Protein AF-A0A812ZTB5-F1 (afdb_monomer)

Structure (mmCIF, N/CA/C/O backbone):
data_AF-A0A812ZTB5-F1
#
_entry.id   AF-A0A812ZTB5-F1
#
loop_
_atom_site.group_PDB
_atom_site.id
_atom_site.type_symbol
_atom_site.label_atom_id
_atom_site.label_alt_id
_atom_site.label_comp_id
_atom_site.label_asym_id
_atom_site.label_entity_id
_atom_site.label_seq_id
_atom_site.pdbx_PDB_ins_code
_atom_site.Cartn_x
_atom_site.Cartn_y
_atom_site.Cartn_z
_atom_site.occupancy
_atom_site.B_iso_or_equiv
_atom_site.auth_seq_id
_atom_site.auth_comp_id
_atom_site.auth_asym_id
_atom_site.auth_atom_id
_atom_site.pdbx_PDB_model_num
ATOM 1 N N . MET A 1 1 ? 53.195 8.539 57.528 1.00 38.50 1 MET A N 1
ATOM 2 C CA . MET A 1 1 ? 54.478 7.825 57.713 1.00 38.50 1 MET A CA 1
ATOM 3 C C . MET A 1 1 ? 54.129 6.635 58.584 1.00 38.50 1 MET A C 1
ATOM 5 O O . MET A 1 1 ? 53.582 6.878 59.643 1.00 38.50 1 MET A O 1
ATOM 9 N N . GLU A 1 2 ? 54.181 5.370 58.191 1.00 36.47 2 GLU A N 1
ATOM 10 C CA . GLU A 1 2 ? 54.906 4.597 57.174 1.00 36.47 2 GLU A CA 1
ATOM 11 C C . GLU A 1 2 ? 54.023 3.372 56.815 1.00 36.47 2 GLU A C 1
ATOM 13 O O . GLU A 1 2 ? 53.163 2.996 57.605 1.00 36.47 2 GLU A O 1
ATOM 18 N N . CYS A 1 3 ? 53.981 2.946 55.546 1.00 31.20 3 CYS A N 1
ATOM 19 C CA . CYS A 1 3 ? 54.593 1.709 55.003 1.00 31.20 3 CYS A CA 1
ATOM 20 C C . CYS A 1 3 ? 54.056 0.401 55.635 1.00 31.20 3 CYS A C 1
ATOM 22 O O . CYS A 1 3 ? 54.047 0.253 56.841 1.00 31.20 3 CYS A O 1
ATOM 24 N N . GLY A 1 4 ? 53.646 -0.637 54.905 1.00 36.03 4 GLY A N 1
ATOM 25 C CA . GLY A 1 4 ? 53.731 -0.907 53.480 1.00 36.03 4 GLY A CA 1
ATOM 26 C C . GLY A 1 4 ? 53.227 -2.324 53.149 1.00 36.03 4 GLY A C 1
ATOM 27 O O . GLY A 1 4 ? 53.132 -3.182 54.014 1.00 36.03 4 GLY A O 1
ATOM 28 N N . ARG A 1 5 ? 52.891 -2.489 51.863 1.00 39.94 5 ARG A N 1
ATOM 29 C CA . ARG A 1 5 ? 53.037 -3.646 50.954 1.00 39.94 5 ARG A CA 1
ATOM 30 C C . ARG A 1 5 ? 52.980 -5.082 51.503 1.00 39.94 5 ARG A C 1
ATOM 32 O O . ARG A 1 5 ? 53.788 -5.473 52.331 1.00 39.94 5 ARG A O 1
ATOM 39 N N . GLY A 1 6 ? 52.257 -5.921 50.754 1.00 36.91 6 GLY A N 1
ATOM 40 C CA . GLY A 1 6 ? 52.747 -7.267 50.427 1.00 36.91 6 GLY A CA 1
ATOM 41 C C . GLY A 1 6 ? 51.671 -8.335 50.282 1.00 36.91 6 GLY A C 1
ATOM 42 O O . GLY A 1 6 ? 51.389 -9.052 51.230 1.00 36.91 6 GLY A O 1
ATOM 43 N N . ILE A 1 7 ? 51.123 -8.484 49.076 1.00 50.88 7 ILE A N 1
ATOM 44 C CA . ILE A 1 7 ? 50.402 -9.691 48.647 1.00 50.88 7 ILE A CA 1
ATOM 45 C C . ILE A 1 7 ? 51.458 -10.728 48.232 1.00 50.88 7 ILE A C 1
ATOM 47 O O . ILE A 1 7 ? 52.279 -10.396 47.372 1.00 50.88 7 ILE A O 1
ATOM 51 N N . PRO A 1 8 ? 51.447 -11.973 48.739 1.00 51.31 8 PRO A N 1
ATOM 52 C CA . PRO A 1 8 ? 52.169 -13.060 48.097 1.00 51.31 8 PRO A CA 1
ATOM 53 C C . PRO A 1 8 ? 51.244 -13.876 47.186 1.00 51.31 8 PRO A C 1
ATOM 55 O O . PRO A 1 8 ? 50.208 -14.399 47.591 1.00 51.31 8 PRO A O 1
ATOM 58 N N . ALA A 1 9 ? 51.667 -13.986 45.928 1.00 46.41 9 ALA A N 1
ATOM 59 C CA . ALA A 1 9 ? 51.112 -14.875 44.923 1.00 46.41 9 ALA A CA 1
ATOM 60 C C . ALA A 1 9 ? 51.492 -16.333 45.228 1.00 46.41 9 ALA A C 1
ATOM 62 O O . ALA A 1 9 ? 52.675 -16.671 45.281 1.00 46.41 9 ALA A O 1
ATOM 63 N N . ALA A 1 10 ? 50.496 -17.211 45.358 1.00 44.00 10 ALA A N 1
ATOM 64 C CA . ALA A 1 10 ? 50.704 -18.655 45.363 1.00 44.00 10 ALA A CA 1
ATOM 65 C C . ALA A 1 10 ? 50.535 -19.194 43.935 1.00 44.00 10 ALA A C 1
ATOM 67 O O . ALA A 1 10 ? 49.431 -19.366 43.423 1.00 44.00 10 ALA A O 1
ATOM 68 N N . ARG A 1 11 ? 51.675 -19.428 43.286 1.00 40.62 11 ARG A N 1
ATOM 69 C CA . ARG A 1 11 ? 51.823 -20.135 42.015 1.00 40.62 11 ARG A CA 1
ATOM 70 C C . ARG A 1 11 ? 52.036 -21.613 42.332 1.00 40.62 11 ARG A C 1
ATOM 72 O O . ARG A 1 11 ? 53.140 -21.987 42.716 1.00 40.62 11 ARG A O 1
ATOM 79 N N . VAL A 1 12 ? 51.010 -22.445 42.161 1.00 47.41 12 VAL A N 1
ATOM 80 C CA . VAL A 1 12 ? 51.173 -23.907 42.177 1.00 47.41 12 VAL A CA 1
ATOM 81 C C . VAL A 1 12 ? 51.212 -24.396 40.734 1.00 47.41 12 VAL A C 1
ATOM 83 O O . VAL A 1 12 ? 50.266 -24.226 39.969 1.00 47.41 12 VAL A O 1
ATOM 86 N N . LYS A 1 13 ? 52.378 -24.928 40.368 1.00 37.47 13 LYS A N 1
ATOM 87 C CA . LYS A 1 13 ? 52.673 -25.604 39.108 1.00 37.47 13 LYS A CA 1
ATOM 88 C C . LYS A 1 13 ? 51.915 -26.933 39.073 1.00 37.47 13 LYS A C 1
ATOM 90 O O . LYS A 1 13 ? 52.055 -27.727 39.997 1.00 37.47 13 LYS A O 1
ATOM 95 N N . ALA A 1 14 ? 51.155 -27.171 38.010 1.00 41.72 14 ALA A N 1
ATOM 96 C CA . ALA A 1 14 ? 50.801 -28.522 37.599 1.00 41.72 14 ALA A CA 1
ATOM 97 C C . ALA A 1 14 ? 51.888 -28.988 36.625 1.00 41.72 14 ALA A C 1
ATOM 99 O O . ALA A 1 14 ? 51.918 -28.576 35.466 1.00 41.72 14 ALA A O 1
ATOM 100 N N . ASP A 1 15 ? 52.825 -29.768 37.148 1.00 38.19 15 ASP A N 1
ATOM 101 C CA . ASP A 1 15 ? 53.721 -30.606 36.364 1.00 38.19 15 ASP A CA 1
ATOM 102 C C . ASP A 1 15 ? 53.014 -31.941 36.053 1.00 38.19 15 ASP A C 1
ATOM 104 O O . ASP A 1 15 ? 52.161 -32.384 36.823 1.00 38.19 15 ASP A O 1
ATOM 108 N N . PHE A 1 16 ? 53.465 -32.590 34.972 1.00 35.53 16 PHE A N 1
ATOM 109 C CA . PHE A 1 16 ? 53.274 -34.003 34.593 1.00 35.53 16 PHE A CA 1
ATOM 110 C C . PHE A 1 16 ? 52.063 -34.395 33.723 1.00 35.53 16 PHE A C 1
ATOM 112 O O . PHE A 1 16 ? 50.926 -34.170 34.108 1.00 35.53 16 PHE A O 1
ATOM 119 N N . VAL A 1 17 ? 52.170 -35.102 32.585 1.00 45.53 17 VAL A N 1
ATOM 120 C CA . VAL A 1 17 ? 53.224 -35.488 31.607 1.00 45.53 17 VAL A CA 1
ATOM 121 C C . VAL A 1 17 ? 52.436 -36.100 30.417 1.00 45.53 17 VAL A C 1
ATOM 123 O O . VAL A 1 17 ? 51.555 -36.924 30.661 1.00 45.53 17 VAL A O 1
ATOM 126 N N . PRO A 1 18 ? 52.713 -35.766 29.144 1.00 55.53 18 PRO A N 1
ATOM 127 C CA . PRO A 1 18 ? 52.415 -36.626 27.990 1.00 55.53 18 PRO A CA 1
ATOM 128 C C . PRO A 1 18 ? 53.652 -37.507 27.710 1.00 55.53 18 PRO A C 1
ATOM 130 O O . PRO A 1 18 ? 54.764 -36.989 27.843 1.00 55.53 18 PRO A O 1
ATOM 133 N N . PRO A 1 19 ? 53.546 -38.798 27.320 1.00 50.66 19 PRO A N 1
ATOM 134 C CA . PRO A 1 19 ? 53.344 -39.104 25.893 1.00 50.66 19 PRO A CA 1
ATOM 135 C C . PRO A 1 19 ? 52.778 -40.512 25.580 1.00 50.66 19 PRO A C 1
ATOM 137 O O . PRO A 1 19 ? 53.156 -41.502 26.194 1.00 50.66 19 PRO A O 1
ATOM 140 N N . CYS A 1 20 ? 51.997 -40.646 24.509 1.00 39.75 20 CYS A N 1
ATOM 141 C CA . CYS A 1 20 ? 51.912 -41.917 23.781 1.00 39.75 20 CYS A CA 1
ATOM 142 C C . CYS A 1 20 ? 51.967 -41.628 22.284 1.00 39.75 20 CYS A C 1
ATOM 144 O O . CYS A 1 20 ? 50.969 -41.317 21.637 1.00 39.75 20 CYS A O 1
ATOM 146 N N . THR A 1 21 ? 53.187 -41.685 21.766 1.00 50.06 21 THR A N 1
ATOM 147 C CA . THR A 1 21 ? 53.545 -41.604 20.355 1.00 50.06 21 THR A CA 1
ATOM 148 C C . THR A 1 21 ? 53.070 -42.881 19.663 1.00 50.06 21 THR A C 1
ATOM 150 O O . THR A 1 21 ? 53.618 -43.958 19.890 1.00 50.06 21 THR A O 1
ATOM 153 N N . ALA A 1 22 ? 52.032 -42.776 18.837 1.00 51.94 22 ALA A N 1
ATOM 154 C CA . ALA A 1 22 ? 51.641 -43.853 17.935 1.00 51.94 22 ALA A CA 1
ATOM 155 C C . ALA A 1 22 ? 52.626 -43.925 16.747 1.00 51.94 22 ALA A C 1
ATOM 157 O O . ALA A 1 22 ? 53.083 -42.878 16.278 1.00 51.94 22 ALA A O 1
ATOM 158 N N . PRO A 1 23 ? 52.971 -45.128 16.252 1.00 51.75 23 PRO A N 1
ATOM 159 C CA . PRO A 1 23 ? 53.899 -45.293 15.141 1.00 51.75 23 PRO A CA 1
ATOM 160 C C . PRO A 1 23 ? 53.292 -44.815 13.816 1.00 51.75 23 PRO A C 1
ATOM 162 O O . PRO A 1 23 ? 52.188 -45.198 13.430 1.00 51.75 23 PRO A O 1
ATOM 165 N N . THR A 1 24 ? 54.062 -43.984 13.120 1.00 57.09 24 THR A N 1
ATOM 166 C CA . THR A 1 24 ? 53.814 -43.441 11.783 1.00 57.09 24 THR A CA 1
ATOM 167 C C . THR A 1 24 ? 53.686 -44.557 10.735 1.00 57.09 24 THR A C 1
ATOM 169 O O . THR A 1 24 ? 54.658 -45.286 10.528 1.00 57.09 24 THR A O 1
ATOM 172 N N . PRO A 1 25 ? 52.557 -44.693 10.015 1.00 57.50 25 PRO A N 1
ATOM 173 C CA . PRO A 1 25 ? 52.508 -45.529 8.823 1.00 57.50 25 PRO A CA 1
ATOM 174 C C . PRO A 1 25 ? 53.249 -44.849 7.661 1.00 57.50 25 PRO A C 1
ATOM 176 O O . PRO A 1 25 ? 53.007 -43.692 7.318 1.00 57.50 25 PRO A O 1
ATOM 179 N N . THR A 1 26 ? 54.181 -45.601 7.082 1.00 59.41 26 THR A N 1
ATOM 180 C CA . THR A 1 26 ? 55.018 -45.283 5.923 1.00 59.41 26 THR A CA 1
ATOM 181 C C . THR A 1 26 ? 54.201 -44.772 4.733 1.00 59.41 26 THR A C 1
ATOM 183 O O . THR A 1 26 ? 53.242 -45.410 4.301 1.00 59.41 26 THR A O 1
ATOM 186 N N . ALA A 1 27 ? 54.613 -43.629 4.182 1.00 58.12 27 ALA A N 1
ATOM 187 C CA . ALA A 1 27 ? 54.023 -43.029 2.992 1.00 58.12 27 ALA A CA 1
ATOM 188 C C . ALA A 1 27 ? 54.257 -43.906 1.742 1.00 58.12 27 ALA A C 1
ATOM 190 O O . ALA A 1 27 ? 55.411 -44.238 1.454 1.00 58.12 27 ALA A O 1
ATOM 191 N N . PRO A 1 28 ? 53.217 -44.258 0.964 1.00 62.81 28 PRO A N 1
ATOM 192 C CA . PRO A 1 28 ? 53.408 -44.781 -0.381 1.00 62.81 28 PRO A CA 1
ATOM 193 C C . PRO A 1 28 ? 53.839 -43.655 -1.337 1.00 62.81 28 PRO A C 1
ATOM 195 O O . PRO A 1 28 ? 53.381 -42.517 -1.237 1.00 62.81 28 PRO A O 1
ATOM 198 N N . SER A 1 29 ? 54.749 -43.992 -2.250 1.00 66.19 29 SER A N 1
ATOM 199 C CA . SER A 1 29 ? 55.332 -43.119 -3.277 1.00 66.19 29 SER A CA 1
ATOM 200 C C . SER A 1 29 ? 54.281 -42.353 -4.105 1.00 66.19 29 SER A C 1
ATOM 202 O O . SER A 1 29 ? 53.177 -42.861 -4.313 1.00 66.19 29 SER A O 1
ATOM 204 N N . PRO A 1 30 ? 54.607 -41.150 -4.619 1.00 60.91 30 PRO A N 1
ATOM 205 C CA . PRO A 1 30 ? 53.653 -40.322 -5.350 1.00 60.91 30 PRO A CA 1
ATOM 206 C C . PRO A 1 30 ? 53.282 -40.950 -6.700 1.00 60.91 30 PRO A C 1
ATOM 208 O O . PRO A 1 30 ? 54.150 -41.264 -7.515 1.00 60.91 30 PRO A O 1
ATOM 211 N N . MET A 1 31 ? 51.979 -41.105 -6.944 1.00 65.81 31 MET A N 1
ATOM 212 C CA . MET A 1 31 ? 51.443 -41.399 -8.274 1.00 65.81 31 MET A CA 1
ATOM 213 C C . MET A 1 31 ? 51.699 -40.209 -9.218 1.00 65.81 31 MET A C 1
ATOM 215 O O . MET A 1 31 ? 51.683 -39.064 -8.759 1.00 65.81 31 MET A O 1
ATOM 219 N N . PRO A 1 32 ? 51.908 -40.432 -10.528 1.00 63.44 32 PRO A N 1
ATOM 220 C CA . PRO A 1 32 ? 52.030 -39.339 -11.483 1.00 63.44 32 PRO A CA 1
ATOM 221 C C . PRO A 1 32 ? 50.712 -38.562 -11.567 1.00 63.44 32 PRO A C 1
ATOM 223 O O . PRO A 1 32 ? 49.642 -39.141 -11.763 1.00 63.44 32 PRO A O 1
ATOM 226 N N . SER A 1 33 ? 50.804 -37.241 -11.413 1.00 62.75 33 SER A N 1
ATOM 227 C CA . SER A 1 33 ? 49.681 -36.314 -11.522 1.00 62.75 33 SER A CA 1
ATOM 228 C C . SER A 1 33 ? 48.930 -36.512 -12.846 1.00 62.75 33 SER A C 1
ATOM 230 O O . SER A 1 33 ? 49.570 -36.477 -13.903 1.00 62.75 33 SER A O 1
ATOM 232 N N . PRO A 1 34 ? 47.591 -36.652 -12.845 1.00 61.09 34 PRO A N 1
ATOM 233 C CA . PRO A 1 34 ? 46.826 -36.507 -14.072 1.00 61.09 34 PRO A CA 1
ATOM 234 C C . PRO A 1 34 ? 47.007 -35.072 -14.581 1.00 61.09 34 PRO A C 1
ATOM 236 O O . PRO A 1 34 ? 46.755 -34.107 -13.858 1.00 61.09 34 PRO A O 1
ATOM 239 N N . GLN A 1 35 ? 47.486 -34.933 -15.819 1.00 54.19 35 GLN A N 1
ATOM 240 C CA . GLN A 1 35 ? 47.502 -33.660 -16.532 1.00 54.19 35 GLN A CA 1
ATOM 241 C C . GLN A 1 35 ? 46.049 -33.196 -16.660 1.00 54.19 35 GLN A C 1
ATOM 243 O O . GLN A 1 35 ? 45.285 -33.752 -17.447 1.00 54.19 35 GLN A O 1
ATOM 248 N N . ILE A 1 36 ? 45.655 -32.213 -15.850 1.00 57.34 36 ILE A N 1
ATOM 249 C CA . ILE A 1 36 ? 44.413 -31.473 -16.059 1.00 57.34 36 ILE A CA 1
ATOM 250 C C . ILE A 1 36 ? 44.614 -30.733 -17.388 1.00 57.34 36 ILE A C 1
ATOM 252 O O . ILE A 1 36 ? 45.533 -29.912 -17.462 1.00 57.34 36 ILE A O 1
ATOM 256 N N . PRO A 1 37 ? 43.843 -31.031 -18.451 1.00 52.66 37 PRO A N 1
ATOM 257 C CA . PRO A 1 37 ? 43.929 -30.256 -19.674 1.00 52.66 37 PRO A CA 1
ATOM 258 C C . PRO A 1 37 ? 43.622 -28.797 -19.353 1.00 52.66 37 PRO A C 1
ATOM 260 O O . PRO A 1 37 ? 42.745 -28.486 -18.546 1.00 52.66 37 PRO A O 1
ATOM 263 N N . SER A 1 38 ? 44.437 -27.942 -19.960 1.00 51.94 38 SER A N 1
ATOM 264 C CA . SER A 1 38 ? 44.507 -26.505 -19.791 1.00 51.94 38 SER A CA 1
ATOM 265 C C . SER A 1 38 ? 43.165 -25.849 -19.501 1.00 51.94 38 SER A C 1
ATOM 267 O O . SER A 1 38 ? 42.165 -26.069 -20.174 1.00 51.94 38 SER A O 1
ATOM 269 N N . LEU A 1 39 ? 43.228 -24.988 -18.496 1.00 53.44 39 LEU A N 1
ATOM 270 C CA . LEU A 1 39 ? 42.286 -23.950 -18.129 1.00 53.44 39 LEU A CA 1
ATOM 271 C C . LEU A 1 39 ? 41.855 -23.134 -19.368 1.00 53.44 39 LEU A C 1
ATOM 273 O O . LEU A 1 39 ? 42.395 -22.059 -19.629 1.00 53.44 39 LEU A O 1
ATOM 277 N N . GLU A 1 40 ? 40.898 -23.633 -20.151 1.00 55.44 40 GLU A N 1
ATOM 278 C CA . GLU A 1 40 ? 40.268 -22.845 -21.204 1.00 55.44 40 GLU A CA 1
ATOM 279 C C . GLU A 1 40 ? 39.224 -21.934 -20.567 1.00 55.44 40 GLU A C 1
ATOM 281 O O . GLU A 1 40 ? 38.127 -22.305 -20.155 1.00 55.44 40 GLU A O 1
ATOM 286 N N . MET A 1 41 ? 39.701 -20.711 -20.400 1.00 51.06 41 MET A N 1
ATOM 287 C CA . MET A 1 41 ? 39.050 -19.520 -19.909 1.00 51.06 41 MET A CA 1
ATOM 288 C C . MET A 1 41 ? 37.667 -19.295 -20.546 1.00 51.06 41 MET A C 1
ATOM 290 O O . MET A 1 41 ? 37.552 -18.576 -21.536 1.00 51.06 41 MET A O 1
ATOM 294 N N . MET A 1 42 ? 36.590 -19.719 -19.885 1.00 45.69 42 MET A N 1
ATOM 295 C CA . MET A 1 42 ? 35.448 -18.811 -19.789 1.00 45.69 42 MET A CA 1
ATOM 296 C C . MET A 1 42 ? 35.844 -17.730 -18.785 1.00 45.69 42 MET A C 1
ATOM 298 O O . MET A 1 42 ? 35.707 -17.892 -17.573 1.00 45.69 42 MET A O 1
ATOM 302 N N . ARG A 1 43 ? 36.396 -16.620 -19.293 1.00 55.88 43 ARG A N 1
ATOM 303 C CA . ARG A 1 43 ? 36.347 -15.363 -18.541 1.00 55.88 43 ARG A CA 1
ATOM 304 C C . ARG A 1 43 ? 34.867 -15.147 -18.202 1.00 55.88 43 ARG A C 1
ATOM 306 O O . ARG A 1 43 ? 34.071 -15.207 -19.137 1.00 55.88 43 ARG A O 1
ATOM 313 N N . PRO A 1 44 ? 34.471 -14.926 -16.937 1.00 53.91 44 PRO A N 1
ATOM 314 C CA . PRO A 1 44 ? 33.147 -14.380 -16.701 1.00 53.91 44 PRO A CA 1
ATOM 315 C C . PRO A 1 44 ? 33.111 -13.077 -17.492 1.00 53.91 44 PRO A C 1
ATOM 317 O O . PRO A 1 44 ? 34.009 -12.242 -17.329 1.00 53.91 44 PRO A O 1
ATOM 320 N N . ASP A 1 45 ? 32.167 -12.968 -18.427 1.00 50.84 45 ASP A N 1
ATOM 321 C CA . ASP A 1 45 ? 31.927 -11.737 -19.162 1.00 50.84 45 ASP A CA 1
ATOM 322 C C . ASP A 1 45 ? 31.981 -10.599 -18.151 1.00 50.84 45 ASP A C 1
ATOM 324 O O . ASP A 1 45 ? 31.349 -10.672 -17.094 1.00 50.84 45 ASP A O 1
ATOM 328 N N . ALA A 1 46 ? 32.823 -9.602 -18.415 1.00 52.81 46 ALA A N 1
ATOM 329 C CA . ALA A 1 46 ? 32.958 -8.430 -17.569 1.00 52.81 46 ALA A CA 1
ATOM 330 C C . ALA A 1 46 ? 31.666 -7.603 -17.682 1.00 52.81 46 ALA A C 1
ATOM 332 O O . ALA A 1 46 ? 31.660 -6.534 -18.283 1.00 52.81 46 ALA A O 1
ATOM 333 N N . GLN A 1 47 ? 30.558 -8.143 -17.168 1.00 56.50 47 GLN A N 1
ATOM 334 C CA . GLN A 1 47 ? 29.250 -7.519 -17.133 1.00 56.50 47 GLN A CA 1
ATOM 335 C C . GLN A 1 47 ? 29.391 -6.284 -16.256 1.00 56.50 47 GLN A C 1
ATOM 337 O O . GLN A 1 47 ? 29.658 -6.353 -15.052 1.00 56.50 47 GLN A O 1
ATOM 342 N N . SER A 1 48 ? 29.325 -5.127 -16.906 1.00 62.19 48 SER A N 1
ATOM 343 C CA . SER A 1 48 ? 29.319 -3.843 -16.224 1.00 62.19 48 SER A CA 1
ATOM 344 C C . SER A 1 48 ? 28.126 -3.764 -15.266 1.00 62.19 48 SER A C 1
ATOM 346 O O . SER A 1 48 ? 27.067 -4.302 -15.565 1.00 62.19 48 SER A O 1
ATOM 348 N N . ALA A 1 49 ? 28.301 -3.089 -14.128 1.00 72.88 49 ALA A N 1
ATOM 349 C CA . ALA A 1 49 ? 27.289 -3.002 -13.075 1.00 72.88 49 ALA A CA 1
ATOM 350 C C . ALA A 1 49 ? 25.904 -2.557 -13.588 1.00 72.88 49 ALA A C 1
ATOM 352 O O . ALA A 1 49 ? 25.800 -1.568 -14.320 1.00 72.88 49 ALA A O 1
ATOM 353 N N . ASP A 1 50 ? 24.856 -3.247 -13.131 1.00 78.12 50 ASP A N 1
ATOM 354 C CA . ASP A 1 50 ? 23.464 -2.962 -13.489 1.00 78.12 50 ASP A CA 1
ATOM 355 C C . ASP A 1 50 ? 23.019 -1.569 -13.024 1.00 78.12 50 ASP A C 1
ATOM 357 O O . ASP A 1 50 ? 23.294 -1.135 -11.899 1.00 78.12 50 ASP A O 1
ATOM 361 N N . VAL A 1 51 ? 22.265 -0.875 -13.878 1.00 84.56 51 VAL A N 1
ATOM 362 C CA . VAL A 1 51 ? 21.703 0.446 -13.570 1.00 84.56 51 VAL A CA 1
ATOM 363 C C . VAL A 1 51 ? 20.256 0.280 -13.116 1.00 84.56 51 VAL A C 1
ATOM 365 O O . VAL A 1 51 ? 19.378 -0.064 -13.907 1.00 84.56 51 VAL A O 1
ATOM 368 N N . VAL A 1 52 ? 19.996 0.557 -11.836 1.00 88.12 52 VAL A N 1
ATOM 369 C CA . VAL A 1 52 ? 18.652 0.494 -11.245 1.00 88.12 52 VAL A CA 1
ATOM 370 C C . VAL A 1 52 ? 17.982 1.867 -11.308 1.00 88.12 52 VAL A C 1
ATOM 372 O O . VAL A 1 52 ? 18.490 2.840 -10.749 1.00 88.12 52 VAL A O 1
ATOM 375 N N . VAL A 1 53 ? 16.828 1.951 -11.971 1.00 89.44 53 VAL A N 1
ATOM 376 C CA . VAL A 1 53 ? 16.061 3.194 -12.134 1.00 89.44 53 VAL A CA 1
ATOM 377 C C . VAL A 1 53 ? 14.699 3.060 -11.440 1.00 89.44 53 VAL A C 1
ATOM 379 O O . VAL A 1 53 ? 13.884 2.236 -11.866 1.00 89.44 53 VAL A O 1
ATOM 382 N N . PRO A 1 54 ? 14.407 3.854 -10.391 1.00 91.19 54 PRO A N 1
ATOM 383 C CA . PRO A 1 54 ? 13.103 3.829 -9.742 1.00 91.19 54 PRO A CA 1
ATOM 384 C C . PRO A 1 54 ? 12.034 4.460 -10.641 1.00 91.19 54 PRO A C 1
ATOM 386 O O . PRO A 1 54 ? 12.227 5.519 -11.244 1.00 91.19 54 PRO A O 1
ATOM 389 N N . LEU A 1 55 ? 10.884 3.802 -10.724 1.00 92.19 55 LEU A N 1
ATOM 390 C CA . LEU A 1 55 ? 9.759 4.167 -11.566 1.00 92.19 55 LEU A CA 1
ATOM 391 C C . LEU A 1 55 ? 8.554 4.515 -10.669 1.00 92.19 55 LEU A C 1
ATOM 393 O O . LEU A 1 55 ? 7.747 3.628 -10.401 1.00 92.19 55 LEU A O 1
ATOM 397 N N . PRO A 1 56 ? 8.396 5.781 -10.225 1.00 91.94 56 PRO A N 1
ATOM 398 C CA . PRO A 1 56 ? 7.255 6.189 -9.401 1.00 91.94 56 PRO A CA 1
ATOM 399 C C . PRO A 1 56 ? 5.938 6.068 -10.176 1.00 91.94 56 PRO A C 1
ATOM 401 O O . PRO A 1 56 ? 5.743 6.799 -11.144 1.00 91.94 56 PRO A O 1
ATOM 404 N N . VAL A 1 57 ? 5.048 5.163 -9.789 1.00 92.12 57 VAL A N 1
ATOM 405 C CA . VAL A 1 57 ? 3.786 4.864 -10.489 1.00 92.12 57 VAL A CA 1
ATOM 406 C C . VAL A 1 57 ? 2.591 5.105 -9.576 1.00 92.12 57 VAL A C 1
ATOM 408 O O . VAL A 1 57 ? 2.650 4.827 -8.383 1.00 92.12 57 VAL A O 1
ATOM 411 N N . SER A 1 58 ? 1.493 5.626 -10.123 1.00 92.06 58 SER A N 1
ATOM 412 C CA . SER A 1 58 ? 0.259 5.800 -9.353 1.00 92.06 58 SER A CA 1
ATOM 413 C C . SER A 1 58 ? -0.565 4.513 -9.312 1.00 92.06 58 SER A C 1
ATOM 415 O O . SER A 1 58 ? -0.516 3.689 -10.227 1.00 92.06 58 SER A O 1
ATOM 417 N N . LEU A 1 59 ? -1.382 4.369 -8.269 1.00 91.00 59 LEU A N 1
ATOM 418 C CA . LEU A 1 59 ? -2.266 3.218 -8.088 1.00 91.00 59 LEU A CA 1
ATOM 419 C C . LEU A 1 59 ? -3.234 3.006 -9.272 1.00 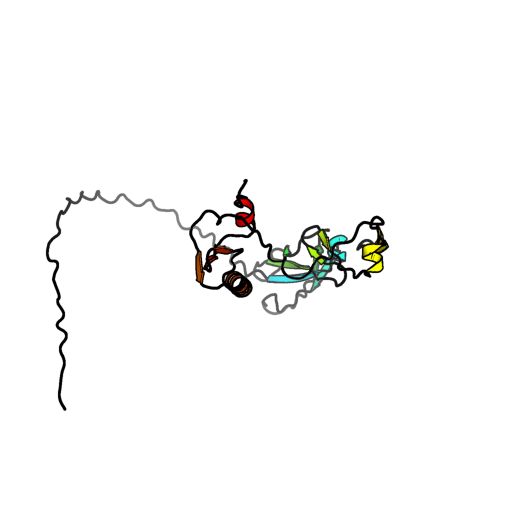91.00 59 LEU A C 1
ATOM 421 O O . LEU A 1 59 ? -3.447 1.872 -9.688 1.00 91.00 59 LEU A O 1
ATOM 425 N N . ASP A 1 60 ? -3.779 4.080 -9.856 1.00 90.25 60 ASP A N 1
ATOM 426 C CA . ASP A 1 60 ? -4.656 4.000 -11.040 1.00 90.25 60 ASP A CA 1
ATOM 427 C C . ASP A 1 60 ? -3.924 3.425 -12.267 1.00 90.25 60 ASP A C 1
ATOM 429 O O . ASP A 1 60 ? -4.457 2.562 -12.967 1.00 90.25 60 ASP A O 1
ATOM 433 N N . GLN A 1 61 ? -2.660 3.819 -12.475 1.00 90.69 61 GLN A N 1
ATOM 434 C CA . GLN A 1 61 ? -1.828 3.276 -13.554 1.00 90.69 61 GLN A CA 1
ATOM 435 C C . GLN A 1 61 ? -1.536 1.789 -13.353 1.00 90.69 61 GLN A C 1
ATOM 437 O O . GLN A 1 61 ? -1.537 1.029 -14.321 1.00 90.69 61 GLN A O 1
ATOM 442 N N . ILE A 1 62 ? -1.306 1.363 -12.107 1.00 92.19 62 ILE A N 1
ATOM 443 C CA . ILE A 1 62 ? -1.126 -0.053 -11.772 1.00 92.19 62 ILE A CA 1
ATOM 444 C C . ILE A 1 62 ? -2.436 -0.821 -11.978 1.00 92.19 62 ILE A C 1
ATOM 446 O O . ILE A 1 62 ? -2.410 -1.946 -12.471 1.00 92.19 62 ILE A O 1
ATOM 450 N N . TYR A 1 63 ? -3.577 -0.227 -11.626 1.00 91.31 63 TYR A N 1
ATOM 451 C CA . TYR A 1 63 ? -4.885 -0.860 -11.758 1.00 91.31 63 TYR A CA 1
ATOM 452 C C . TYR A 1 63 ? -5.242 -1.115 -13.230 1.00 91.31 63 TYR A C 1
ATOM 454 O O . TYR A 1 63 ? -5.551 -2.242 -13.611 1.00 91.31 63 TYR A O 1
ATOM 462 N N . ARG A 1 64 ? -5.151 -0.083 -14.079 1.00 90.25 64 ARG A N 1
ATOM 463 C CA . ARG A 1 64 ? -5.525 -0.168 -15.503 1.00 90.25 64 ARG A CA 1
ATOM 464 C C . ARG A 1 64 ? -4.448 -0.829 -16.367 1.00 90.25 64 ARG A C 1
ATOM 466 O O . ARG A 1 64 ? -4.758 -1.369 -17.426 1.00 90.25 64 ARG A O 1
ATOM 473 N N . GLY A 1 65 ? -3.197 -0.799 -15.912 1.00 91.38 65 GLY A N 1
ATOM 474 C CA . GLY A 1 65 ? -2.027 -1.077 -16.735 1.00 91.38 65 GLY A CA 1
ATOM 475 C C . GLY A 1 65 ? -1.698 0.126 -17.621 1.00 91.38 65 GLY A C 1
ATOM 476 O O . GLY A 1 65 ? -2.568 0.713 -18.265 1.00 91.38 65 GLY A O 1
ATOM 477 N N . ALA A 1 66 ? -0.428 0.515 -17.662 1.00 90.44 66 ALA A N 1
ATOM 478 C CA . ALA A 1 66 ? 0.021 1.670 -18.429 1.00 90.44 66 ALA A CA 1
ATOM 479 C C . ALA A 1 66 ? 1.375 1.396 -19.085 1.00 90.44 66 ALA A C 1
ATOM 481 O O . ALA A 1 66 ? 2.223 0.694 -18.536 1.00 90.44 66 ALA A O 1
ATOM 482 N N . THR A 1 67 ? 1.609 1.991 -20.252 1.00 92.44 67 THR A N 1
ATOM 483 C CA . THR A 1 67 ? 2.948 2.042 -20.846 1.00 92.44 67 THR A CA 1
ATOM 484 C C . THR A 1 67 ? 3.567 3.381 -20.490 1.00 92.44 67 THR A C 1
ATOM 486 O O . THR A 1 67 ? 3.052 4.431 -20.879 1.00 92.44 67 THR A O 1
ATOM 489 N N . ARG A 1 68 ? 4.666 3.361 -19.737 1.00 90.62 68 ARG A N 1
ATOM 490 C CA . ARG A 1 68 ? 5.344 4.573 -19.294 1.00 90.62 68 ARG A CA 1
ATOM 491 C C . ARG A 1 68 ? 6.627 4.788 -20.073 1.00 90.62 68 ARG A C 1
ATOM 493 O O . ARG A 1 68 ? 7.507 3.934 -20.079 1.00 90.62 68 ARG A O 1
ATOM 500 N N . ARG A 1 69 ? 6.729 5.958 -20.702 1.00 89.75 69 ARG A N 1
ATOM 501 C CA . ARG A 1 69 ? 7.908 6.363 -21.470 1.00 89.75 69 ARG A CA 1
ATOM 502 C C . ARG A 1 69 ? 8.892 7.063 -20.553 1.00 89.75 69 ARG A C 1
ATOM 504 O O . ARG A 1 69 ? 8.592 8.138 -20.034 1.00 89.75 69 ARG A O 1
ATOM 511 N N . VAL A 1 70 ? 10.045 6.451 -20.334 1.00 89.25 70 VAL A N 1
ATOM 512 C CA . VAL A 1 70 ? 11.060 6.932 -19.397 1.00 89.25 70 VAL A CA 1
ATOM 513 C C . VAL A 1 70 ? 12.281 7.378 -20.174 1.00 89.25 70 VAL A C 1
ATOM 515 O O . VAL A 1 70 ? 12.795 6.646 -21.014 1.00 89.25 70 VAL A O 1
ATOM 518 N N . ARG A 1 71 ? 12.759 8.586 -19.878 1.00 85.25 71 ARG A N 1
ATOM 519 C CA . ARG A 1 71 ? 14.035 9.090 -20.385 1.00 85.25 71 ARG A CA 1
ATOM 520 C C . ARG A 1 71 ? 15.085 8.860 -19.314 1.00 85.25 71 ARG A C 1
ATOM 522 O O . ARG A 1 71 ? 15.020 9.494 -18.262 1.00 85.25 71 ARG A O 1
ATOM 529 N N . VAL A 1 72 ? 16.034 7.968 -19.571 1.00 80.81 72 VAL A N 1
ATOM 530 C CA . VAL A 1 72 ? 17.156 7.759 -18.650 1.00 80.81 72 VAL A CA 1
ATOM 531 C C . VAL A 1 72 ? 18.188 8.857 -18.900 1.00 80.81 72 VAL A C 1
ATOM 533 O O . VAL A 1 72 ? 18.554 9.139 -20.042 1.00 80.81 72 VAL A O 1
ATOM 536 N N . GLN A 1 73 ? 18.622 9.540 -17.839 1.00 67.38 73 GLN A N 1
ATOM 537 C CA . GLN A 1 73 ? 19.625 10.595 -17.967 1.00 67.38 73 GLN A CA 1
ATOM 538 C C . GLN A 1 73 ? 21.027 9.993 -18.117 1.00 67.38 73 GLN A C 1
ATOM 540 O O . GLN A 1 73 ? 21.403 9.057 -17.412 1.00 67.38 73 GLN A O 1
ATOM 545 N N . ALA A 1 74 ? 21.848 10.605 -18.974 1.00 57.47 74 ALA A N 1
ATOM 546 C CA . ALA A 1 74 ? 23.218 10.179 -19.282 1.00 57.47 74 ALA A CA 1
ATOM 547 C C . ALA A 1 74 ? 24.206 10.220 -18.092 1.00 57.47 74 ALA A C 1
ATOM 549 O O . ALA A 1 74 ? 25.373 9.879 -18.257 1.00 57.47 74 ALA A O 1
ATOM 550 N N . GLY A 1 75 ? 23.780 10.681 -16.910 1.00 58.78 75 GLY A N 1
ATOM 551 C CA . GLY A 1 75 ? 24.560 10.595 -15.671 1.00 58.78 75 GLY A CA 1
ATOM 552 C C . GLY A 1 75 ? 24.446 9.239 -14.963 1.00 58.78 75 GLY A C 1
ATOM 553 O O . GLY A 1 75 ? 25.365 8.866 -14.241 1.00 58.78 75 GLY A O 1
ATOM 554 N N . GLN A 1 76 ? 23.354 8.494 -15.185 1.00 58.28 76 GLN A N 1
ATOM 555 C CA . GLN A 1 76 ? 23.137 7.160 -14.601 1.00 58.28 76 GLN A CA 1
ATOM 556 C C . GLN A 1 76 ? 23.775 6.044 -15.439 1.00 58.28 76 GLN A C 1
ATOM 558 O O . GLN A 1 76 ? 24.222 5.039 -14.898 1.00 58.28 76 GLN A O 1
ATOM 563 N N . LEU A 1 77 ? 23.873 6.248 -16.753 1.00 56.59 77 LEU A N 1
ATOM 564 C CA . LEU A 1 77 ? 24.593 5.381 -17.682 1.00 56.59 77 LEU A CA 1
ATOM 565 C C . LEU A 1 77 ? 26.033 5.911 -17.787 1.00 56.59 77 LEU A C 1
ATOM 567 O O . LEU A 1 77 ? 26.267 6.936 -18.427 1.00 56.59 77 LEU A O 1
ATOM 571 N N . LYS A 1 78 ? 27.004 5.287 -17.102 1.00 52.16 78 LYS A N 1
ATOM 572 C CA . LYS A 1 78 ? 28.406 5.751 -17.120 1.00 52.16 78 LYS A CA 1
ATOM 573 C C . LYS A 1 78 ? 28.917 5.858 -18.567 1.00 52.16 78 LYS A C 1
ATOM 575 O O . LYS A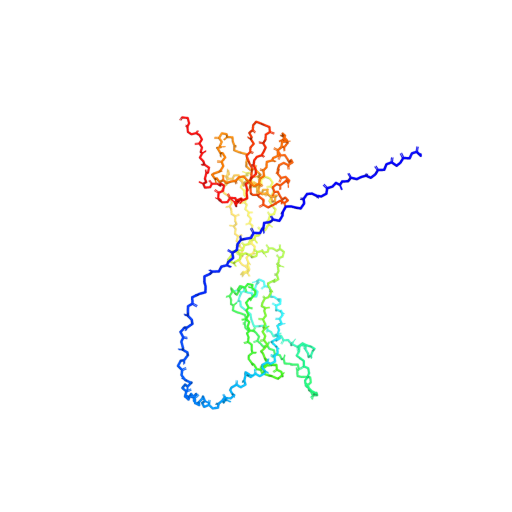 1 78 ? 28.821 4.924 -19.355 1.00 52.16 78 LYS A O 1
ATOM 580 N N . ARG A 1 79 ? 29.441 7.040 -18.908 1.00 51.00 79 ARG A N 1
ATOM 581 C CA . ARG A 1 79 ? 29.869 7.434 -20.259 1.00 51.00 79 ARG A CA 1
ATOM 582 C C . ARG A 1 79 ? 30.997 6.550 -20.801 1.00 51.00 79 ARG A C 1
ATOM 584 O O . ARG A 1 79 ? 32.046 6.449 -20.174 1.00 51.00 79 ARG A O 1
ATOM 591 N N . VAL A 1 80 ? 30.852 6.121 -22.054 1.00 42.53 80 VAL A N 1
ATOM 592 C CA . VAL A 1 80 ? 31.966 6.084 -23.015 1.00 42.53 80 VAL A CA 1
ATOM 593 C C . VAL A 1 80 ? 31.775 7.268 -23.965 1.00 42.53 80 VAL A C 1
ATOM 595 O O . VAL A 1 80 ? 30.651 7.681 -24.251 1.00 42.53 80 VAL A O 1
ATOM 598 N N . ALA A 1 81 ? 32.883 7.895 -24.343 1.00 45.12 81 ALA A N 1
ATOM 599 C CA . ALA A 1 81 ? 32.960 9.180 -25.018 1.00 45.12 81 ALA A CA 1
ATOM 600 C C . ALA A 1 81 ? 31.930 9.386 -26.153 1.00 45.12 81 ALA A C 1
ATOM 602 O O . ALA A 1 81 ? 31.834 8.610 -27.096 1.00 45.12 81 ALA A O 1
ATOM 603 N N . LYS A 1 82 ? 31.262 10.545 -26.100 1.00 43.19 82 LYS A N 1
ATOM 604 C CA . LYS A 1 82 ? 30.774 11.285 -27.273 1.00 43.19 82 LYS A CA 1
ATOM 605 C C . LYS A 1 82 ? 29.617 10.663 -28.072 1.00 43.19 82 LYS A C 1
ATOM 607 O O . LYS A 1 82 ? 29.671 10.647 -29.293 1.00 43.19 82 LYS A O 1
ATOM 612 N N . LYS A 1 83 ? 28.514 10.312 -27.403 1.00 43.03 83 LYS A N 1
ATOM 613 C CA . LYS A 1 83 ? 27.145 10.545 -27.911 1.00 43.03 83 LYS A CA 1
ATOM 614 C C . LYS A 1 83 ? 26.153 10.427 -26.751 1.00 43.03 83 LYS A C 1
ATOM 616 O O . LYS A 1 83 ? 26.054 9.386 -26.113 1.00 43.03 83 LYS A O 1
ATOM 621 N N . LEU A 1 84 ? 25.483 11.531 -26.422 1.00 48.81 84 LEU A N 1
ATOM 622 C CA . LEU A 1 84 ? 24.456 11.597 -25.383 1.00 48.81 84 LEU A CA 1
ATOM 623 C C . LEU A 1 84 ? 23.182 10.947 -25.950 1.00 48.81 84 LEU A C 1
ATOM 625 O O . LEU A 1 84 ? 22.301 11.636 -26.456 1.00 48.81 84 LEU A O 1
ATOM 629 N N . TRP A 1 85 ? 23.126 9.618 -25.977 1.00 47.16 85 TRP A N 1
ATOM 630 C CA . TRP A 1 85 ? 21.917 8.906 -26.376 1.00 47.16 85 TRP A CA 1
ATOM 631 C C . TRP A 1 85 ? 20.911 9.041 -25.229 1.00 47.16 85 TRP A C 1
ATOM 633 O O . TRP A 1 85 ? 21.015 8.380 -24.199 1.00 47.16 85 TRP A O 1
ATOM 643 N N . GLN A 1 86 ? 19.990 9.999 -25.351 1.00 57.56 86 GLN A N 1
ATOM 644 C CA . GLN A 1 86 ? 18.785 10.020 -24.528 1.00 57.56 86 GLN A CA 1
ATOM 645 C C . GLN A 1 86 ? 17.903 8.876 -25.023 1.00 57.56 86 GLN A C 1
ATOM 647 O O . GLN A 1 86 ? 17.036 9.078 -25.870 1.00 57.56 86 GLN A O 1
ATOM 652 N N . ASP A 1 87 ? 18.167 7.672 -24.529 1.00 73.56 87 ASP A N 1
ATOM 653 C CA . ASP A 1 87 ? 17.353 6.520 -24.875 1.00 73.56 87 ASP A CA 1
ATOM 654 C C . ASP A 1 87 ? 16.024 6.605 -24.117 1.00 73.56 87 ASP A C 1
ATOM 656 O O . ASP A 1 87 ? 15.959 6.743 -22.888 1.00 73.56 87 ASP A O 1
ATOM 660 N N . VAL A 1 88 ? 14.946 6.622 -24.900 1.00 84.62 88 VAL A N 1
ATOM 661 C CA . VAL A 1 88 ? 13.569 6.581 -24.416 1.00 84.62 88 VAL A CA 1
ATOM 662 C C . VAL A 1 88 ? 13.183 5.113 -24.301 1.00 84.62 88 VAL A C 1
ATOM 664 O O . VAL A 1 88 ? 13.203 4.387 -25.292 1.00 84.62 88 VAL A O 1
ATOM 667 N N . PHE A 1 89 ? 12.822 4.684 -23.098 1.00 87.75 89 PHE A N 1
ATOM 668 C CA . PHE A 1 89 ? 12.352 3.331 -22.834 1.00 87.75 89 PHE A CA 1
ATOM 669 C C . PHE A 1 89 ? 10.840 3.335 -22.664 1.00 87.75 89 PHE A C 1
ATOM 671 O O . PHE A 1 89 ? 10.312 4.033 -21.797 1.00 87.75 89 PHE A O 1
ATOM 678 N N . ASP A 1 90 ? 10.151 2.526 -23.462 1.00 91.00 90 ASP A N 1
ATOM 679 C CA . ASP A 1 90 ? 8.725 2.266 -23.303 1.00 91.00 90 ASP A CA 1
ATOM 680 C C . ASP A 1 90 ? 8.542 1.083 -22.344 1.00 91.00 90 ASP A C 1
ATOM 682 O O . ASP A 1 90 ? 8.585 -0.086 -22.731 1.00 91.00 90 ASP A O 1
ATOM 686 N N . VAL A 1 91 ? 8.378 1.386 -21.055 1.00 92.69 91 VAL A N 1
ATOM 687 C CA . VAL A 1 91 ? 8.207 0.379 -20.002 1.00 92.69 91 VAL A CA 1
ATOM 688 C C . VAL A 1 91 ? 6.729 0.018 -19.893 1.00 92.69 91 VAL A C 1
ATOM 690 O O . VAL A 1 91 ? 5.904 0.848 -19.509 1.00 92.69 91 VAL A O 1
ATOM 693 N N . LYS A 1 92 ? 6.378 -1.227 -20.219 1.00 92.50 92 LYS A N 1
ATOM 694 C CA . LYS A 1 92 ? 5.011 -1.740 -20.070 1.00 92.50 92 LYS A CA 1
ATOM 695 C C . LYS A 1 92 ? 4.787 -2.214 -18.634 1.00 92.50 92 LYS A C 1
ATOM 697 O O . LYS A 1 92 ? 5.432 -3.160 -18.194 1.00 92.50 92 LYS A O 1
ATOM 702 N N . ILE A 1 93 ? 3.867 -1.572 -17.920 1.00 94.12 93 ILE A N 1
ATOM 703 C CA . ILE A 1 93 ? 3.475 -1.951 -16.561 1.00 94.12 93 ILE A CA 1
ATOM 704 C C . ILE A 1 93 ? 2.265 -2.889 -16.661 1.00 94.12 93 ILE A C 1
ATOM 706 O O . ILE A 1 93 ? 1.223 -2.466 -17.177 1.00 94.12 93 ILE A O 1
ATOM 710 N N . PRO A 1 94 ? 2.370 -4.152 -16.209 1.00 91.88 94 PRO A N 1
ATOM 711 C CA . PRO A 1 94 ? 1.225 -5.049 -16.186 1.00 91.88 94 PRO A CA 1
ATOM 712 C C . PRO A 1 94 ? 0.196 -4.586 -15.148 1.00 91.88 94 PRO A C 1
ATOM 714 O O . PRO A 1 94 ? 0.546 -4.019 -14.110 1.00 91.88 94 PRO A O 1
ATOM 717 N N . CYS A 1 95 ? -1.081 -4.848 -15.422 1.00 91.19 95 CYS A N 1
ATOM 718 C CA . CYS A 1 95 ? -2.151 -4.576 -14.470 1.00 91.19 95 CYS A CA 1
ATOM 719 C C . CYS A 1 95 ? -1.935 -5.382 -13.178 1.00 91.19 95 CYS A C 1
ATOM 721 O O . CYS A 1 95 ? -1.604 -6.569 -13.223 1.00 91.19 95 CYS A O 1
ATOM 723 N N . GLY A 1 96 ? -2.109 -4.739 -12.025 1.00 90.12 96 GLY A N 1
ATOM 724 C CA . GLY A 1 96 ? -1.945 -5.377 -10.718 1.00 90.12 96 GLY A CA 1
ATOM 725 C C . GLY A 1 96 ? -0.494 -5.661 -10.314 1.00 90.12 96 GLY A C 1
ATOM 726 O O . GLY A 1 96 ? -0.280 -6.411 -9.361 1.00 90.12 96 GLY A O 1
ATOM 727 N N . ALA A 1 97 ? 0.500 -5.069 -10.989 1.00 91.69 97 ALA A N 1
ATOM 728 C CA . ALA A 1 97 ? 1.908 -5.216 -10.617 1.00 91.69 97 ALA A CA 1
ATOM 729 C C . ALA A 1 97 ? 2.129 -4.940 -9.110 1.00 91.69 97 ALA A C 1
ATOM 731 O O . ALA A 1 97 ? 1.590 -3.956 -8.584 1.00 91.69 97 ALA A O 1
ATOM 732 N N . PRO A 1 98 ? 2.870 -5.797 -8.387 1.00 91.38 98 PRO A N 1
ATOM 733 C CA . PRO A 1 98 ? 3.231 -5.533 -6.998 1.00 91.38 98 PRO A CA 1
ATOM 734 C C . PRO A 1 98 ? 4.245 -4.387 -6.906 1.00 91.38 98 PRO A C 1
ATOM 736 O O . PRO A 1 98 ? 4.944 -4.079 -7.876 1.00 91.38 98 PRO A O 1
ATOM 739 N N . ASP A 1 99 ? 4.343 -3.778 -5.726 1.00 91.38 99 ASP A N 1
ATOM 740 C CA . ASP A 1 99 ? 5.433 -2.848 -5.431 1.00 91.38 99 ASP A CA 1
ATOM 741 C C . ASP A 1 99 ? 6.794 -3.559 -5.559 1.00 91.38 99 ASP A C 1
ATOM 743 O O . ASP A 1 99 ? 6.919 -4.756 -5.279 1.00 91.38 99 ASP A O 1
ATOM 747 N N . GLY A 1 100 ? 7.798 -2.849 -6.072 1.00 91.50 100 GLY A N 1
ATOM 748 C CA . GLY A 1 100 ? 9.119 -3.413 -6.342 1.00 91.50 100 GLY A CA 1
ATOM 749 C C . GLY A 1 100 ? 9.201 -4.311 -7.583 1.00 91.50 100 GLY A C 1
ATOM 750 O O . GLY A 1 100 ? 10.239 -4.939 -7.803 1.00 91.50 100 GLY A O 1
ATOM 751 N N . HIS A 1 101 ? 8.155 -4.388 -8.417 1.00 93.12 101 HIS A N 1
ATOM 752 C CA . HIS A 1 101 ? 8.207 -5.145 -9.671 1.00 93.12 101 HIS A CA 1
ATOM 753 C C . HIS A 1 101 ? 9.359 -4.658 -10.567 1.00 93.12 101 HIS A C 1
ATOM 755 O O . HIS A 1 101 ? 9.491 -3.461 -10.833 1.00 93.12 101 HIS A O 1
ATOM 761 N N . ARG A 1 102 ? 10.198 -5.594 -11.030 1.00 92.69 102 ARG A N 1
ATOM 762 C CA . ARG A 1 102 ? 11.423 -5.305 -11.788 1.00 92.69 102 ARG A CA 1
ATOM 763 C C . ARG A 1 102 ? 11.214 -5.602 -13.269 1.00 92.69 102 ARG A C 1
ATOM 765 O O . ARG A 1 102 ? 10.862 -6.723 -13.624 1.00 92.69 102 ARG A O 1
ATOM 772 N N . VAL A 1 103 ? 11.485 -4.619 -14.121 1.00 91.75 103 VAL A N 1
ATOM 773 C CA . VAL A 1 103 ? 11.485 -4.769 -15.581 1.00 91.75 103 VAL A CA 1
ATOM 774 C C . VAL A 1 103 ? 12.908 -4.561 -16.089 1.00 91.75 103 VAL A C 1
ATOM 776 O O . VAL A 1 103 ? 13.433 -3.448 -16.036 1.00 91.75 103 VAL A O 1
ATOM 779 N N . THR A 1 104 ? 13.532 -5.641 -16.557 1.00 90.31 104 THR A N 1
ATOM 780 C CA . THR A 1 104 ? 14.926 -5.646 -17.020 1.00 90.31 104 THR A CA 1
ATOM 781 C C . THR A 1 104 ? 14.999 -5.521 -18.536 1.00 90.31 104 THR A C 1
ATOM 783 O O . THR A 1 104 ? 14.375 -6.296 -19.261 1.00 90.31 104 THR A O 1
ATOM 786 N N . PHE A 1 105 ? 15.811 -4.584 -19.014 1.00 89.00 105 PHE A N 1
ATOM 787 C CA . PHE A 1 105 ? 16.207 -4.479 -20.412 1.00 89.00 105 PHE A CA 1
ATOM 788 C C . PHE A 1 105 ? 17.681 -4.855 -20.547 1.00 89.00 105 PHE A C 1
ATOM 790 O O . PHE A 1 105 ? 18.548 -4.179 -19.989 1.00 89.00 105 PHE A O 1
ATOM 797 N N . LYS A 1 106 ? 17.938 -5.929 -21.296 1.00 86.62 106 LYS A N 1
ATOM 798 C CA . LYS A 1 106 ? 19.275 -6.503 -21.471 1.00 86.62 106 LYS A CA 1
ATOM 799 C C . LYS A 1 106 ? 20.148 -5.686 -22.418 1.00 86.62 106 LYS A C 1
ATOM 801 O O . LYS A 1 106 ? 19.628 -5.166 -23.410 1.00 86.62 106 LYS A O 1
ATOM 806 N N . ASP A 1 107 ? 21.445 -5.602 -22.120 1.00 77.06 107 ASP A N 1
ATOM 807 C CA . ASP A 1 107 ? 22.479 -4.997 -22.982 1.00 77.06 107 ASP A CA 1
ATOM 808 C C . ASP A 1 107 ? 22.182 -3.542 -23.400 1.00 77.06 107 ASP A C 1
ATOM 810 O O . ASP A 1 107 ? 22.527 -3.086 -24.494 1.00 77.06 107 ASP A O 1
ATOM 814 N N . LYS A 1 108 ? 21.489 -2.793 -22.534 1.00 75.81 108 LYS A N 1
ATOM 815 C CA . LYS A 1 108 ? 21.148 -1.377 -22.770 1.00 75.81 108 LYS A CA 1
ATOM 816 C C . LYS A 1 108 ? 22.128 -0.405 -22.124 1.00 75.81 108 LYS A C 1
ATOM 818 O O . LYS A 1 108 ? 22.065 0.789 -22.410 1.00 75.81 108 LYS A O 1
ATOM 823 N N . VAL A 1 109 ? 23.039 -0.894 -21.287 1.00 70.19 109 VAL A N 1
ATOM 824 C CA . VAL A 1 109 ? 24.140 -0.106 -20.730 1.00 70.19 109 VAL A CA 1
ATOM 825 C C . VAL A 1 109 ? 25.395 -0.312 -21.577 1.00 70.19 109 VAL A C 1
ATOM 827 O O . VAL A 1 109 ? 25.722 -1.427 -21.986 1.00 70.19 109 VAL A O 1
ATOM 830 N N . CYS A 1 110 ? 26.137 0.770 -21.819 1.00 64.50 110 CYS A N 1
ATOM 831 C CA . CYS A 1 110 ? 27.452 0.702 -22.450 1.00 64.50 110 CYS A CA 1
ATOM 832 C C . CYS A 1 110 ? 28.387 -0.206 -21.635 1.00 64.50 110 CYS A C 1
ATOM 834 O O . CYS A 1 110 ? 28.708 0.123 -20.495 1.00 64.50 110 CYS A O 1
ATOM 836 N N . GLY A 1 111 ? 28.853 -1.305 -22.235 1.00 67.25 111 GLY A N 1
ATOM 837 C CA . GLY A 1 111 ? 29.698 -2.296 -21.557 1.00 67.25 111 GLY A CA 1
ATOM 838 C C . GLY A 1 111 ? 28.995 -3.608 -21.190 1.00 67.25 111 GLY A C 1
ATOM 839 O O . GLY A 1 111 ? 29.568 -4.381 -20.429 1.00 67.25 111 GLY A O 1
ATOM 840 N N . GLY A 1 112 ? 27.795 -3.868 -21.728 1.00 72.50 112 GLY A N 1
ATOM 841 C CA . GLY A 1 112 ? 27.091 -5.147 -21.546 1.00 72.50 112 GLY A CA 1
ATOM 842 C C . GLY A 1 112 ? 26.388 -5.272 -20.193 1.00 72.50 112 GLY A C 1
ATOM 843 O O . GLY A 1 112 ? 26.324 -6.359 -19.633 1.00 72.50 112 GLY A O 1
ATOM 844 N N . GLY A 1 113 ? 25.943 -4.146 -19.625 1.00 79.31 113 GLY A N 1
ATOM 845 C CA . GLY A 1 113 ? 25.159 -4.114 -18.389 1.00 79.31 113 GLY A CA 1
ATOM 846 C C . GLY A 1 113 ? 23.661 -3.984 -18.658 1.00 79.31 113 GLY A C 1
ATOM 847 O O . GLY A 1 113 ? 23.235 -3.477 -19.708 1.00 79.31 113 GLY A O 1
ATOM 848 N N . ASP A 1 114 ? 22.864 -4.374 -17.668 1.00 85.31 114 ASP A N 1
ATOM 849 C CA . ASP A 1 114 ? 21.410 -4.347 -17.758 1.00 85.31 114 ASP A CA 1
ATOM 850 C C . ASP A 1 114 ? 20.825 -3.071 -17.132 1.00 85.31 114 ASP A C 1
ATOM 852 O O . ASP A 1 114 ? 21.316 -2.537 -16.131 1.00 85.31 114 ASP A O 1
ATOM 856 N N . VAL A 1 115 ? 19.733 -2.571 -17.720 1.00 87.00 115 VAL A N 1
ATOM 857 C CA . VAL A 1 115 ? 18.922 -1.502 -17.119 1.00 87.00 115 VAL A CA 1
ATOM 858 C C . VAL A 1 115 ? 17.717 -2.140 -16.451 1.00 87.00 115 VAL A C 1
ATOM 860 O O . VAL A 1 115 ? 16.880 -2.754 -17.116 1.00 87.00 115 VAL A O 1
ATOM 863 N N . VAL A 1 116 ? 17.601 -1.967 -15.136 1.00 89.94 116 VAL A N 1
ATOM 864 C CA . VAL A 1 116 ? 16.498 -2.516 -14.349 1.00 89.94 116 VAL A CA 1
ATOM 865 C C . VAL A 1 116 ? 15.615 -1.384 -13.848 1.00 89.94 116 VAL A C 1
ATOM 867 O O . VAL A 1 116 ? 16.008 -0.602 -12.984 1.00 89.94 116 VAL A O 1
ATOM 870 N N . PHE A 1 117 ? 14.387 -1.319 -14.352 1.00 92.06 117 PHE A N 1
ATOM 871 C CA . PHE A 1 117 ? 13.372 -0.424 -13.810 1.00 92.06 117 PHE A CA 1
ATOM 872 C C . PHE A 1 117 ? 12.682 -1.094 -12.628 1.00 92.06 117 PHE A C 1
ATOM 874 O O . PHE A 1 117 ? 12.183 -2.210 -12.759 1.00 92.06 117 PHE A O 1
ATOM 881 N N . VAL A 1 118 ? 12.639 -0.414 -11.486 1.00 93.81 118 VAL A N 1
ATOM 882 C CA . VAL A 1 118 ? 11.949 -0.895 -10.283 1.00 93.81 118 VAL A CA 1
ATOM 883 C C . VAL A 1 118 ? 10.709 -0.045 -10.086 1.00 93.81 118 VAL A C 1
ATOM 885 O O . VAL A 1 118 ? 10.820 1.167 -9.905 1.00 93.81 118 VAL A O 1
ATOM 888 N N . LEU A 1 119 ? 9.528 -0.658 -10.146 1.00 94.25 119 LEU A N 1
ATOM 889 C CA . LEU A 1 119 ? 8.288 0.033 -9.817 1.00 94.25 119 LEU A CA 1
ATOM 890 C C . LEU A 1 119 ? 8.307 0.468 -8.356 1.00 94.25 119 LEU A C 1
ATOM 892 O O . LEU A 1 119 ? 8.577 -0.338 -7.472 1.00 94.25 119 LEU A O 1
ATOM 896 N N . GLN A 1 120 ? 7.982 1.736 -8.138 1.00 92.75 120 GLN A N 1
ATOM 897 C CA . GLN A 1 120 ? 7.791 2.304 -6.817 1.00 92.75 120 GLN A CA 1
ATOM 898 C C . GLN A 1 120 ? 6.377 2.869 -6.753 1.00 92.75 120 GLN A C 1
ATOM 900 O O . GLN A 1 120 ? 6.045 3.809 -7.480 1.00 92.75 120 GLN A O 1
ATOM 905 N N . GLU A 1 121 ? 5.532 2.276 -5.921 1.00 91.19 121 GLU A N 1
ATOM 906 C CA . GLU A 1 121 ? 4.162 2.743 -5.762 1.00 91.19 121 GLU A CA 1
ATOM 907 C C . GLU A 1 121 ? 4.123 4.116 -5.077 1.00 91.19 121 GLU A C 1
ATOM 909 O O . GLU A 1 121 ? 4.738 4.345 -4.036 1.00 91.19 121 GLU A O 1
ATOM 914 N N . MET A 1 122 ? 3.399 5.057 -5.683 1.00 90.75 122 MET A N 1
ATOM 915 C CA . MET A 1 122 ? 3.117 6.356 -5.088 1.00 90.75 122 MET A CA 1
ATOM 916 C C . MET A 1 122 ? 1.845 6.275 -4.257 1.00 90.75 122 MET A C 1
ATOM 918 O O . MET A 1 122 ? 0.747 6.132 -4.806 1.00 90.75 122 MET A O 1
ATOM 922 N N . GLU A 1 123 ? 1.994 6.452 -2.949 1.00 85.12 123 GLU A N 1
ATOM 923 C CA . GLU A 1 123 ? 0.863 6.502 -2.033 1.00 85.12 123 GLU A CA 1
ATOM 924 C C . GLU A 1 123 ? -0.073 7.672 -2.380 1.00 85.12 123 GLU A C 1
ATOM 926 O O . GLU A 1 123 ? 0.352 8.815 -2.570 1.00 85.12 123 GLU A O 1
ATOM 931 N N . GLN A 1 124 ? -1.365 7.368 -2.510 1.00 83.06 124 GLN A N 1
ATOM 932 C CA . GLN A 1 124 ? -2.411 8.352 -2.773 1.00 83.06 124 GLN A CA 1
ATOM 933 C C . GLN A 1 124 ? -3.143 8.669 -1.469 1.00 83.06 124 GLN A C 1
ATOM 935 O O . GLN A 1 124 ? -3.402 7.782 -0.665 1.00 83.06 124 GLN A O 1
ATOM 940 N N . LYS A 1 125 ? -3.569 9.925 -1.289 1.00 79.62 125 LYS A N 1
ATOM 941 C CA . LYS A 1 125 ? -4.259 10.367 -0.062 1.00 79.62 125 LYS A CA 1
ATOM 942 C C . LYS A 1 125 ? -5.536 9.568 0.243 1.00 79.62 125 LYS A C 1
ATOM 944 O O . LYS A 1 125 ? -5.906 9.424 1.403 1.00 79.62 125 LYS A O 1
ATOM 949 N N . THR A 1 126 ? -6.222 9.090 -0.793 1.00 84.00 126 THR A N 1
ATOM 950 C CA . THR A 1 126 ? -7.522 8.418 -0.657 1.00 84.00 126 THR A CA 1
ATOM 951 C C . THR A 1 126 ? -7.395 6.905 -0.506 1.00 84.00 126 THR A C 1
ATOM 953 O O . THR A 1 126 ? -8.189 6.302 0.206 1.00 84.00 126 THR A O 1
ATOM 956 N N . TRP A 1 127 ? -6.418 6.284 -1.168 1.00 88.81 127 TRP A N 1
ATOM 957 C CA . TRP A 1 127 ? -6.312 4.832 -1.282 1.00 88.81 127 TRP A CA 1
ATOM 958 C C . TRP A 1 127 ? -4.925 4.373 -0.847 1.00 88.81 127 TRP A C 1
ATOM 960 O O . TRP A 1 127 ? -3.926 4.767 -1.445 1.00 88.81 127 TRP A O 1
ATOM 970 N N . HIS A 1 128 ? -4.890 3.497 0.151 1.00 88.94 128 HIS A N 1
ATOM 971 C CA . HIS A 1 128 ? -3.682 2.844 0.634 1.00 88.94 128 HIS A CA 1
ATOM 972 C C . HIS A 1 128 ? -3.731 1.360 0.260 1.00 88.94 128 HIS A C 1
ATOM 974 O O . HIS A 1 128 ? -4.668 0.648 0.630 1.00 88.94 128 HIS A O 1
ATOM 980 N N . ARG A 1 129 ? -2.749 0.874 -0.495 1.00 89.81 129 ARG A N 1
ATOM 981 C CA . ARG A 1 129 ? -2.694 -0.527 -0.921 1.00 89.81 129 ARG A CA 1
ATOM 982 C C . ARG A 1 129 ? -1.867 -1.346 0.057 1.00 89.81 129 ARG A C 1
ATOM 984 O O . ARG A 1 129 ? -0.754 -0.971 0.400 1.00 89.81 129 ARG A O 1
ATOM 991 N N . GLN A 1 130 ? -2.371 -2.517 0.438 1.00 88.56 130 GLN A N 1
ATOM 992 C CA . GLN A 1 130 ? -1.551 -3.546 1.081 1.00 88.56 130 GLN A CA 1
ATOM 993 C C . GLN A 1 130 ? -1.758 -4.875 0.361 1.00 88.56 130 GLN A C 1
ATOM 995 O O . GLN A 1 130 ? -2.828 -5.489 0.425 1.00 88.56 130 GLN A O 1
ATOM 1000 N N . GLY A 1 131 ? -0.728 -5.306 -0.366 1.00 87.19 131 GLY A N 1
ATOM 1001 C CA . GLY A 1 131 ? -0.784 -6.497 -1.210 1.00 87.19 131 GLY A CA 1
ATOM 1002 C C . GLY A 1 131 ? -1.855 -6.375 -2.299 1.00 87.19 131 GLY A C 1
ATOM 1003 O O . GLY A 1 131 ? -1.739 -5.557 -3.213 1.00 87.19 131 GLY A O 1
ATOM 1004 N N . CYS A 1 132 ? -2.897 -7.203 -2.197 1.00 85.94 132 CYS A N 1
ATOM 1005 C CA . CYS A 1 132 ? -4.037 -7.210 -3.124 1.00 85.94 132 CYS A CA 1
ATOM 1006 C C . CYS A 1 132 ? -5.246 -6.404 -2.616 1.00 85.94 132 CYS A C 1
ATOM 1008 O O . CYS A 1 132 ? -6.242 -6.293 -3.324 1.00 85.94 132 CYS A O 1
ATOM 1010 N N . ASN A 1 133 ? -5.174 -5.859 -1.398 1.00 89.00 133 ASN A N 1
ATOM 1011 C CA . ASN A 1 133 ? -6.276 -5.146 -0.762 1.00 89.00 133 ASN A CA 1
ATOM 1012 C C . ASN A 1 133 ? -6.084 -3.629 -0.855 1.00 89.00 133 ASN A C 1
ATOM 1014 O O . ASN A 1 133 ? -4.959 -3.125 -0.802 1.00 89.00 133 ASN A O 1
ATOM 1018 N N . LEU A 1 134 ? -7.205 -2.912 -0.942 1.00 89.50 134 LEU A N 1
ATOM 1019 C CA . LEU A 1 134 ? -7.266 -1.454 -0.956 1.00 89.50 134 LEU A CA 1
ATOM 1020 C C . LEU A 1 134 ? -7.980 -0.950 0.299 1.00 89.50 134 LEU A C 1
ATOM 1022 O O . LEU A 1 134 ? -9.113 -1.340 0.580 1.00 89.50 134 LEU A O 1
ATOM 1026 N N . PHE A 1 135 ? -7.317 -0.064 1.031 1.00 89.81 135 PHE A N 1
ATOM 1027 C CA . PHE A 1 135 ? -7.805 0.554 2.255 1.00 89.81 135 PHE A CA 1
ATOM 1028 C C . PHE A 1 135 ? -8.096 2.033 2.019 1.00 89.81 135 PHE A C 1
ATOM 1030 O O . PHE A 1 135 ? -7.374 2.715 1.295 1.00 89.81 135 PHE A O 1
ATOM 1037 N N . ILE A 1 136 ? -9.148 2.533 2.664 1.00 89.31 136 ILE A N 1
ATOM 1038 C CA . ILE A 1 136 ? -9.506 3.952 2.686 1.00 89.31 136 ILE A CA 1
ATOM 1039 C C . ILE A 1 136 ? -9.770 4.334 4.130 1.00 89.31 136 ILE A C 1
ATOM 1041 O O . ILE A 1 136 ? -10.480 3.622 4.845 1.00 89.31 136 ILE A O 1
ATOM 1045 N N . GLN A 1 137 ? -9.263 5.492 4.533 1.00 86.62 137 GLN A N 1
ATOM 1046 C CA . GLN A 1 137 ? -9.637 6.110 5.793 1.00 86.62 137 GLN A CA 1
ATOM 1047 C C . GLN A 1 137 ? -10.704 7.180 5.538 1.00 86.62 137 GLN A C 1
ATOM 1049 O O . GLN A 1 137 ? -10.420 8.218 4.946 1.00 86.62 137 GLN A O 1
ATOM 1054 N N . GLN A 1 138 ? -11.936 6.920 5.979 1.00 85.94 138 GLN A N 1
ATOM 1055 C CA . GLN A 1 138 ? -13.035 7.888 5.949 1.00 85.94 138 GLN A CA 1
ATOM 1056 C C . GLN A 1 138 ? -13.442 8.253 7.373 1.00 85.94 138 GLN A C 1
ATOM 1058 O O . GLN A 1 138 ? -13.628 7.379 8.220 1.00 85.94 138 GLN A O 1
ATOM 1063 N N . SER A 1 139 ? -13.582 9.550 7.635 1.00 85.88 139 SER A N 1
ATOM 1064 C CA . SER A 1 139 ? -14.130 10.051 8.890 1.00 85.88 139 SER A CA 1
ATOM 1065 C C . SER A 1 139 ? -15.653 10.050 8.818 1.00 85.88 139 SER A C 1
ATOM 1067 O O . SER A 1 139 ? -16.223 10.732 7.968 1.00 85.88 139 SER A O 1
ATOM 1069 N N . ILE A 1 140 ? -16.295 9.320 9.724 1.00 87.62 140 ILE A N 1
ATOM 1070 C CA . ILE A 1 140 ? -17.749 9.336 9.909 1.00 87.62 140 ILE A CA 1
ATOM 1071 C C . ILE A 1 140 ? -18.113 10.061 11.199 1.00 87.62 140 ILE A C 1
ATOM 1073 O O . ILE A 1 140 ? -17.334 10.078 12.156 1.00 87.62 140 ILE A O 1
ATOM 1077 N N . SER A 1 141 ? -19.307 10.645 11.242 1.00 88.31 141 SER A N 1
ATOM 1078 C CA . SER A 1 141 ? -19.832 11.236 12.471 1.00 88.31 141 SER A CA 1
ATOM 1079 C C . SER A 1 141 ? -20.315 10.159 13.451 1.00 88.31 141 SER A C 1
ATOM 1081 O O . SER A 1 141 ? -20.710 9.060 13.060 1.00 88.31 141 SER A O 1
ATOM 1083 N N . LEU A 1 142 ? -20.348 10.488 14.748 1.00 87.25 142 LEU A N 1
ATOM 1084 C CA . LEU A 1 142 ? -20.864 9.578 15.780 1.00 87.25 142 LEU A CA 1
ATOM 1085 C C . LEU A 1 142 ? -22.322 9.171 15.511 1.00 87.25 142 LEU A C 1
ATOM 1087 O O . LEU A 1 142 ? -22.696 8.017 15.702 1.00 87.25 142 LEU A O 1
ATOM 1091 N N . ARG A 1 143 ? -23.135 10.113 15.019 1.00 88.44 143 ARG A N 1
ATOM 1092 C CA . ARG A 1 143 ? -24.522 9.868 14.607 1.00 88.44 143 ARG A CA 1
ATOM 1093 C C . ARG A 1 143 ? -24.603 8.744 13.573 1.00 88.44 143 ARG A C 1
ATOM 1095 O O . ARG A 1 143 ? -25.405 7.830 13.730 1.00 88.44 143 ARG A O 1
ATOM 1102 N N . GLU A 1 144 ? -23.785 8.826 12.529 1.00 86.19 144 GLU A N 1
ATOM 1103 C CA . GLU A 1 144 ? -23.743 7.838 11.445 1.00 86.19 144 GLU A CA 1
ATOM 1104 C C . GLU A 1 144 ? -23.185 6.495 11.930 1.00 86.19 144 GLU A C 1
ATOM 1106 O O . GLU A 1 144 ? -23.660 5.440 11.521 1.00 86.19 144 GLU A O 1
ATOM 1111 N N . ALA A 1 145 ? -22.224 6.514 12.856 1.00 85.75 145 ALA A N 1
ATOM 1112 C CA . ALA A 1 145 ? -21.681 5.298 13.452 1.00 85.75 145 ALA A CA 1
ATOM 1113 C C . ALA A 1 145 ? -22.712 4.514 14.290 1.00 85.75 145 ALA A C 1
ATOM 1115 O O . ALA A 1 145 ? -22.636 3.286 14.341 1.00 85.75 145 ALA A O 1
ATOM 1116 N N . LEU A 1 146 ? -23.661 5.207 14.941 1.00 84.56 146 LEU A N 1
ATOM 1117 C CA . LEU A 1 146 ? -24.686 4.601 15.804 1.00 84.56 146 LEU A CA 1
ATOM 1118 C C . LEU A 1 146 ? -25.962 4.204 15.051 1.00 84.56 146 LEU A C 1
ATOM 1120 O O . LEU A 1 146 ? -26.526 3.141 15.305 1.00 84.56 146 LEU A O 1
ATOM 1124 N N . LEU A 1 147 ? -26.439 5.063 14.146 1.00 83.69 147 LEU A N 1
ATOM 1125 C CA . LEU A 1 147 ? -27.721 4.871 13.454 1.00 83.69 147 LEU A CA 1
ATOM 1126 C C . LEU A 1 147 ? -27.591 4.070 12.152 1.00 83.69 147 LEU A C 1
ATOM 1128 O O . LEU A 1 147 ? -28.598 3.634 11.596 1.00 83.69 147 LEU A O 1
ATOM 1132 N N . GLY A 1 148 ? -26.363 3.857 11.683 1.00 82.94 148 GLY A N 1
ATOM 1133 C CA . GLY A 1 148 ? -26.070 3.350 10.352 1.00 82.94 148 GLY A CA 1
ATOM 1134 C C . GLY A 1 148 ? -25.589 4.479 9.440 1.00 82.94 148 GLY A C 1
ATOM 1135 O O . GLY A 1 148 ? -26.092 5.603 9.493 1.00 82.94 148 GLY A O 1
ATOM 1136 N N . CYS A 1 149 ? -24.590 4.183 8.614 1.00 85.19 149 CYS A N 1
ATOM 1137 C CA . CYS A 1 149 ? -23.954 5.128 7.711 1.00 85.19 149 CYS A CA 1
ATOM 1138 C C . CYS A 1 149 ? -24.144 4.686 6.262 1.00 85.19 149 CYS A C 1
ATOM 1140 O O . CYS A 1 149 ? -24.088 3.494 5.943 1.00 85.19 149 CYS A O 1
ATOM 1142 N N . GLU A 1 150 ? -24.308 5.666 5.384 1.00 89.25 150 GLU A N 1
ATOM 1143 C CA . GLU A 1 150 ? -24.303 5.486 3.942 1.00 89.25 150 GLU A CA 1
ATOM 1144 C C . GLU A 1 150 ? -23.155 6.315 3.371 1.00 89.25 150 GLU A C 1
ATOM 1146 O O . GLU A 1 150 ? -23.199 7.542 3.360 1.00 89.25 150 GLU A O 1
ATOM 1151 N N . LEU A 1 151 ? -22.093 5.636 2.947 1.00 89.56 151 LEU A N 1
ATOM 1152 C CA . LEU A 1 151 ? -20.896 6.269 2.414 1.00 89.56 151 LEU A CA 1
ATOM 1153 C C . LEU A 1 151 ? -20.827 6.038 0.914 1.00 89.56 151 LEU A C 1
ATOM 1155 O O . LEU A 1 151 ? -20.874 4.899 0.447 1.00 89.56 151 LEU A O 1
ATOM 1159 N N . VAL A 1 152 ? -20.678 7.127 0.167 1.00 92.19 152 VAL A N 1
ATOM 1160 C CA . VAL A 1 152 ? -20.407 7.066 -1.266 1.00 92.19 152 VAL A CA 1
ATOM 1161 C C . VAL A 1 152 ? -18.906 7.185 -1.476 1.00 92.19 152 VAL A C 1
ATOM 1163 O O . VAL A 1 152 ? -18.308 8.205 -1.149 1.00 92.19 152 VAL A O 1
ATOM 1166 N N . ILE A 1 153 ? -18.305 6.137 -2.024 1.00 91.62 153 ILE A N 1
ATOM 1167 C CA . ILE A 1 153 ? -16.866 6.037 -2.258 1.00 91.62 153 ILE A CA 1
ATOM 1168 C C . ILE A 1 153 ? -16.620 5.931 -3.759 1.00 91.62 153 ILE A C 1
ATOM 1170 O O . ILE A 1 153 ? -17.211 5.092 -4.435 1.00 91.62 153 ILE A O 1
ATOM 1174 N N . GLU A 1 154 ? -15.722 6.750 -4.293 1.00 91.38 154 GLU A N 1
ATOM 1175 C CA . GLU A 1 154 ? -15.321 6.677 -5.699 1.00 91.38 154 GLU A CA 1
ATOM 1176 C C . GLU A 1 154 ? -14.164 5.696 -5.875 1.00 91.38 154 GLU A C 1
ATOM 1178 O O . GLU A 1 154 ? -13.058 5.932 -5.389 1.00 91.38 154 GLU A O 1
ATOM 1183 N N . HIS A 1 155 ? -14.428 4.581 -6.558 1.00 90.75 155 HIS A N 1
ATOM 1184 C CA . HIS A 1 155 ? -13.422 3.576 -6.886 1.00 90.75 155 HIS A CA 1
ATOM 1185 C C . HIS A 1 155 ? -12.471 4.052 -7.994 1.00 90.75 155 HIS A C 1
ATOM 1187 O O . HIS A 1 155 ? -12.799 4.956 -8.758 1.00 90.75 155 HIS A O 1
ATOM 1193 N N . LEU A 1 156 ? -11.322 3.383 -8.136 1.00 88.50 156 LEU A N 1
ATOM 1194 C CA . LEU A 1 156 ? -10.309 3.677 -9.164 1.00 88.50 156 LEU A CA 1
ATOM 1195 C C . LEU A 1 156 ? -10.859 3.555 -10.591 1.00 88.50 156 LEU A C 1
ATOM 1197 O O . LEU A 1 156 ? -10.445 4.279 -11.491 1.00 88.50 156 LEU A O 1
ATOM 1201 N N . ASP A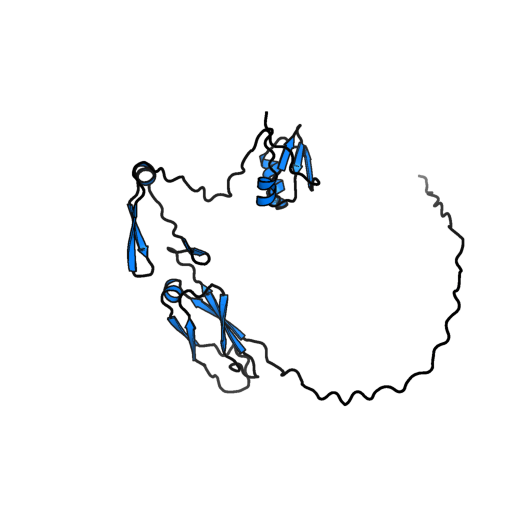 1 157 ? -11.863 2.699 -10.784 1.00 87.75 157 ASP A N 1
ATOM 1202 C CA . ASP A 1 157 ? -12.585 2.560 -12.051 1.00 87.75 157 ASP A CA 1
ATOM 1203 C C . ASP A 1 157 ? -13.428 3.780 -12.439 1.00 87.75 157 ASP A C 1
ATOM 1205 O O . ASP A 1 157 ? -13.888 3.854 -13.578 1.00 87.75 157 ASP A O 1
ATOM 1209 N N . GLY A 1 158 ? -13.671 4.708 -11.510 1.00 87.19 158 GLY A N 1
ATOM 1210 C CA . GLY A 1 158 ? -14.666 5.775 -11.645 1.00 87.19 158 GLY A CA 1
AT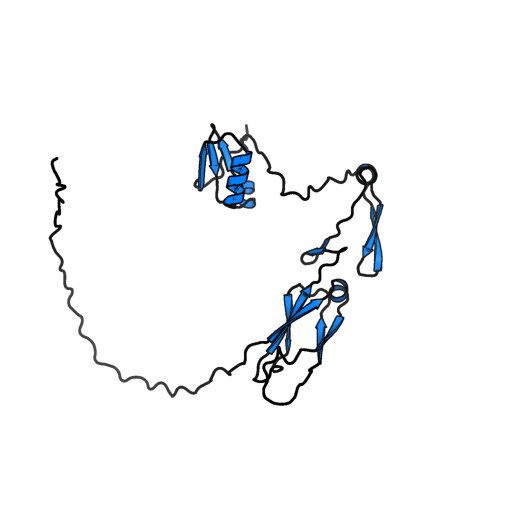OM 1211 C C . GLY A 1 158 ? -16.084 5.343 -11.252 1.00 87.19 158 GLY A C 1
ATOM 1212 O O . GLY A 1 158 ? -17.035 6.106 -11.404 1.00 87.19 158 GLY A O 1
ATOM 1213 N N . ARG A 1 159 ? -16.260 4.119 -10.735 1.00 91.25 159 ARG A N 1
ATOM 1214 C CA . ARG A 1 159 ? -17.548 3.650 -10.198 1.00 91.25 159 ARG A CA 1
ATOM 1215 C C . ARG A 1 159 ? -17.779 4.221 -8.802 1.00 91.25 159 ARG A C 1
ATOM 1217 O O . ARG A 1 159 ? -16.865 4.241 -7.981 1.00 91.25 159 ARG A O 1
ATOM 1224 N N . ARG A 1 160 ? -19.020 4.609 -8.507 1.00 93.50 160 ARG A N 1
ATOM 1225 C CA . ARG A 1 160 ? -19.442 5.047 -7.169 1.00 93.50 160 ARG A CA 1
ATOM 1226 C C . ARG A 1 160 ? -19.957 3.842 -6.388 1.00 93.50 160 ARG A C 1
ATOM 1228 O O . ARG A 1 160 ? -20.969 3.249 -6.752 1.00 93.50 160 ARG A O 1
ATOM 1235 N N . LEU A 1 161 ? -19.236 3.465 -5.342 1.00 91.31 161 LEU A N 1
ATOM 1236 C CA . LEU A 1 161 ? -19.586 2.389 -4.428 1.00 91.31 161 LEU A CA 1
ATOM 1237 C C . LEU A 1 161 ? -20.389 2.958 -3.266 1.00 91.31 161 LEU A C 1
ATOM 1239 O O . LEU A 1 161 ? -19.976 3.924 -2.630 1.00 91.31 161 LEU A O 1
ATOM 1243 N N . LEU A 1 162 ? -21.531 2.338 -2.993 1.00 91.88 162 LEU A N 1
ATOM 1244 C CA . LEU A 1 162 ? -22.402 2.706 -1.890 1.00 91.88 162 LEU A CA 1
ATOM 1245 C C . LEU A 1 162 ? -22.208 1.718 -0.744 1.00 91.88 162 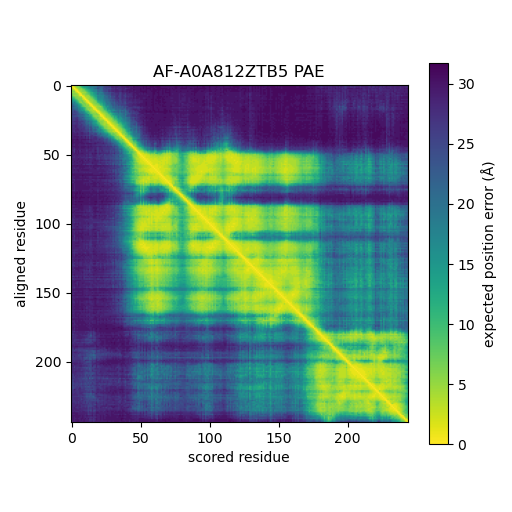LEU A C 1
ATOM 1247 O O . LEU A 1 162 ? -22.675 0.581 -0.807 1.00 91.88 162 LEU A O 1
ATOM 1251 N N . VAL A 1 163 ? -21.501 2.142 0.297 1.00 89.38 163 VAL A N 1
ATOM 1252 C CA . VAL A 1 163 ? -21.279 1.335 1.496 1.00 89.38 163 VAL A CA 1
ATOM 1253 C C . VAL A 1 163 ? -22.359 1.682 2.509 1.00 89.38 163 VAL A C 1
ATOM 1255 O O . VAL A 1 163 ? -22.405 2.802 3.011 1.00 89.38 163 VAL A O 1
ATOM 1258 N N . ARG A 1 164 ? -23.231 0.716 2.808 1.00 88.94 164 ARG A N 1
ATOM 1259 C CA . ARG A 1 164 ? -24.301 0.853 3.803 1.00 88.94 164 ARG A CA 1
ATOM 1260 C C . ARG A 1 164 ? -24.036 -0.068 4.984 1.00 88.94 164 ARG A C 1
ATOM 1262 O O . ARG A 1 164 ? -23.873 -1.274 4.792 1.00 88.94 164 ARG A O 1
ATOM 1269 N N . SER A 1 165 ? -24.027 0.476 6.197 1.00 85.62 165 SER A N 1
ATOM 1270 C CA . SER A 1 165 ? -24.088 -0.345 7.408 1.00 85.62 165 SER A CA 1
ATOM 1271 C C . SER A 1 165 ? -25.542 -0.618 7.797 1.00 85.62 165 SER A C 1
ATOM 1273 O O . SER A 1 165 ? -26.451 0.155 7.490 1.00 85.62 165 SER A O 1
ATOM 1275 N N . LYS A 1 166 ? -25.783 -1.772 8.429 1.00 80.56 166 LYS A N 1
ATOM 1276 C CA . LYS A 1 166 ? -27.127 -2.129 8.893 1.00 80.56 166 LYS A CA 1
ATOM 1277 C C . LYS A 1 166 ? -27.543 -1.171 10.018 1.00 80.56 166 LYS A C 1
ATOM 1279 O O . LYS A 1 166 ? -26.721 -0.917 10.901 1.00 80.56 166 LYS A O 1
ATOM 1284 N N . PRO A 1 167 ? -28.795 -0.686 10.037 1.00 68.00 167 PRO A N 1
ATOM 1285 C CA . PRO A 1 167 ? -29.290 0.114 11.151 1.00 68.00 167 PRO A CA 1
ATOM 1286 C C . PRO A 1 167 ? -29.191 -0.706 12.448 1.00 68.00 167 PRO A C 1
ATOM 1288 O O . PRO A 1 167 ? -29.660 -1.842 12.502 1.00 68.00 167 PRO A O 1
ATOM 1291 N N . GLY A 1 168 ? -28.512 -0.155 13.459 1.00 67.06 168 GLY A N 1
ATOM 1292 C CA . GLY A 1 168 ? -28.224 -0.825 14.737 1.00 67.06 168 GLY A CA 1
ATOM 1293 C C . GLY A 1 168 ? -26.888 -1.583 14.811 1.00 67.06 168 GLY A C 1
ATOM 1294 O O . GLY A 1 168 ? -26.515 -2.042 15.889 1.00 67.06 168 GLY A O 1
ATOM 1295 N N . ALA A 1 169 ? -26.131 -1.694 13.713 1.00 71.88 169 ALA A N 1
ATOM 1296 C CA . ALA A 1 169 ? -24.757 -2.192 13.758 1.00 71.88 169 ALA A CA 1
ATOM 1297 C C . ALA A 1 169 ? -23.810 -1.054 14.164 1.00 71.88 169 ALA A C 1
ATOM 1299 O O . ALA A 1 169 ? -23.393 -0.257 13.324 1.00 71.88 169 ALA A O 1
ATOM 1300 N N . ILE A 1 170 ? -23.474 -0.987 15.455 1.00 70.88 170 ILE A N 1
ATOM 1301 C CA . ILE A 1 170 ? -22.518 -0.008 15.980 1.00 70.88 170 ILE A CA 1
ATOM 1302 C C . ILE A 1 170 ? -21.153 -0.278 15.345 1.00 70.88 170 ILE A C 1
ATOM 1304 O O . ILE A 1 170 ? -20.558 -1.342 15.538 1.00 70.88 170 ILE A O 1
ATOM 1308 N N . LEU A 1 171 ? -20.646 0.694 14.589 1.00 77.75 171 LEU A N 1
ATOM 1309 C CA . LEU A 1 171 ? -19.288 0.629 14.064 1.00 77.75 171 LEU A CA 1
ATOM 1310 C C . LEU A 1 171 ? -18.312 0.814 15.227 1.00 77.75 171 LEU A C 1
ATOM 1312 O O . LEU A 1 171 ? -18.161 1.913 15.760 1.00 77.75 171 LEU A O 1
ATOM 1316 N N . ALA A 1 172 ? -17.672 -0.281 15.642 1.00 74.00 172 ALA A N 1
ATOM 1317 C CA . ALA A 1 172 ? -16.694 -0.243 16.718 1.00 74.00 172 ALA A CA 1
ATOM 1318 C C . ALA A 1 172 ? -15.524 0.677 16.324 1.00 74.00 172 ALA A C 1
ATOM 1320 O O . ALA A 1 172 ? -14.947 0.496 15.243 1.00 74.00 172 ALA A O 1
ATOM 1321 N N . PRO A 1 173 ? -15.143 1.646 17.175 1.00 69.69 173 PRO A N 1
ATOM 1322 C CA . PRO A 1 173 ? -13.992 2.485 16.901 1.00 69.69 173 PRO A CA 1
ATOM 1323 C C . PRO A 1 173 ? -12.747 1.601 16.870 1.00 69.69 173 PRO A C 1
ATOM 1325 O O . PRO A 1 173 ? -12.382 0.977 17.867 1.00 69.69 173 PRO A O 1
ATOM 1328 N N . LYS A 1 174 ? -12.069 1.545 15.722 1.00 64.12 174 LYS A N 1
ATOM 1329 C CA . LYS A 1 174 ? -10.699 1.041 15.697 1.00 64.12 174 LYS A CA 1
ATOM 1330 C C . LYS A 1 174 ? -9.828 2.113 16.335 1.00 64.12 174 LYS A C 1
ATOM 1332 O O . LYS A 1 174 ? -9.652 3.192 15.777 1.00 64.12 174 LYS A O 1
ATOM 1337 N N . CYS A 1 175 ? -9.326 1.842 17.536 1.00 52.44 175 CYS A N 1
ATOM 1338 C CA . CYS A 1 175 ? -8.268 2.652 18.110 1.00 52.44 175 CYS A CA 1
ATOM 1339 C C . CYS A 1 175 ? -7.031 2.487 17.216 1.00 52.44 175 CYS A C 1
ATOM 1341 O O . CYS A 1 175 ? -6.464 1.403 17.127 1.00 52.44 175 CYS A O 1
ATOM 1343 N N . ASN A 1 176 ? -6.624 3.554 16.531 1.00 57.56 176 ASN A N 1
ATOM 1344 C CA . ASN A 1 176 ? -5.409 3.573 15.706 1.00 57.56 176 ASN A CA 1
ATOM 1345 C C . ASN A 1 176 ? -4.119 3.600 16.556 1.00 57.56 176 ASN A C 1
ATOM 1347 O O . ASN A 1 176 ? -3.024 3.711 16.013 1.00 57.56 176 ASN A O 1
ATOM 1351 N N . GLY A 1 177 ? -4.246 3.530 17.885 1.00 54.91 177 GLY A N 1
ATOM 1352 C CA . GLY A 1 177 ? -3.134 3.293 18.795 1.00 54.91 177 GLY A CA 1
ATOM 1353 C C . GLY A 1 177 ? -2.781 1.811 18.834 1.00 54.91 177 GLY A C 1
ATOM 1354 O O . GLY A 1 177 ? -3.637 0.962 18.588 1.00 54.91 177 GLY A O 1
ATOM 1355 N N . GLU A 1 178 ? -1.513 1.526 19.133 1.00 56.75 178 GLU A N 1
ATOM 1356 C CA . GLU A 1 178 ? -0.984 0.201 19.470 1.00 56.75 178 GLU A CA 1
ATOM 1357 C C . GLU A 1 178 ? -2.065 -0.675 20.104 1.00 56.75 178 GLU A C 1
ATOM 1359 O O . GLU A 1 178 ? -2.732 -0.236 21.046 1.00 56.75 178 GLU A O 1
ATOM 1364 N N . ALA A 1 179 ? -2.263 -1.884 19.562 1.00 61.78 179 ALA A N 1
ATOM 1365 C CA . ALA A 1 179 ? -3.307 -2.782 20.037 1.00 61.78 179 ALA A CA 1
ATOM 1366 C C . ALA A 1 179 ? -3.290 -2.807 21.575 1.00 61.78 179 ALA A C 1
ATOM 1368 O O . ALA A 1 179 ? -2.224 -3.048 22.150 1.00 61.78 179 ALA A O 1
ATOM 1369 N N . PRO A 1 180 ? -4.425 -2.523 22.237 1.00 72.06 180 PRO A N 1
ATOM 1370 C CA . PRO A 1 180 ? -4.436 -2.347 23.675 1.00 72.06 180 PRO A CA 1
ATOM 1371 C C . PRO A 1 180 ? -3.858 -3.591 24.345 1.00 72.06 180 PRO A C 1
ATOM 1373 O O . PRO A 1 180 ? -4.176 -4.726 23.968 1.00 72.06 180 PRO A O 1
ATOM 1376 N N . TRP A 1 181 ? -2.989 -3.367 25.331 1.00 78.12 181 TRP A N 1
ATOM 1377 C CA . TRP A 1 181 ? -2.461 -4.437 26.168 1.00 78.12 181 TRP A CA 1
ATOM 1378 C C . TRP A 1 181 ? -3.635 -5.205 26.767 1.00 78.12 181 TRP A C 1
ATOM 1380 O O . TRP A 1 181 ? -4.440 -4.645 27.509 1.00 78.12 181 TRP A O 1
ATOM 1390 N N . SER A 1 182 ? -3.749 -6.481 26.410 1.00 78.06 182 SER A N 1
ATOM 1391 C CA . SER A 1 182 ? -4.791 -7.352 26.940 1.00 78.06 182 SER A CA 1
ATOM 1392 C C . SER A 1 182 ? -4.334 -7.870 28.296 1.00 78.06 182 SER A C 1
ATOM 1394 O O . SER A 1 182 ? -3.305 -8.538 28.385 1.00 78.06 182 SER A O 1
ATOM 1396 N N . ARG A 1 183 ? -5.077 -7.531 29.348 1.00 82.75 183 ARG A N 1
ATOM 1397 C CA . ARG A 1 183 ? -4.879 -8.106 30.677 1.00 82.75 183 ARG A CA 1
ATOM 1398 C C . ARG A 1 183 ? -5.634 -9.431 30.741 1.00 82.75 183 ARG A C 1
ATOM 1400 O O . ARG A 1 183 ? -6.800 -9.485 30.360 1.00 82.75 183 ARG A O 1
ATOM 1407 N N . PHE A 1 184 ? -4.955 -10.472 31.201 1.00 77.81 184 PHE A N 1
ATOM 1408 C CA . PHE A 1 184 ? -5.554 -11.768 31.482 1.00 77.81 184 PHE A CA 1
ATOM 1409 C C . PHE A 1 184 ? -5.277 -12.097 32.942 1.00 77.81 184 PHE A C 1
ATOM 1411 O O . PHE A 1 184 ? -4.116 -12.125 33.349 1.00 77.81 184 PHE A O 1
ATOM 1418 N N . ASP A 1 185 ? -6.337 -12.301 33.711 1.00 80.06 185 ASP A N 1
ATOM 1419 C CA . ASP A 1 185 ? -6.258 -12.770 35.089 1.00 80.06 185 ASP A CA 1
ATOM 1420 C C . ASP A 1 185 ? -6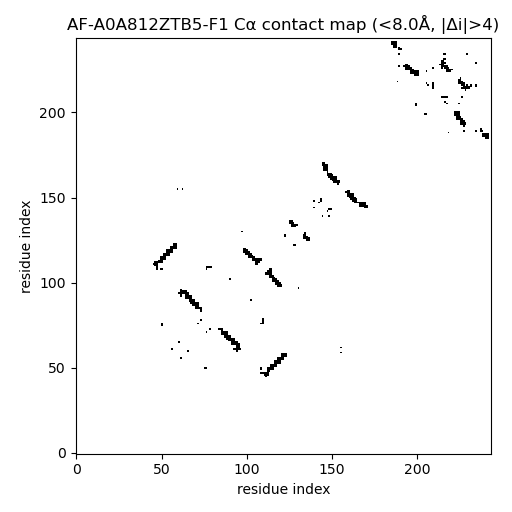.300 -14.320 35.095 1.00 80.06 185 ASP A C 1
ATOM 1422 O O . ASP A 1 185 ? -6.693 -14.941 34.099 1.00 80.06 185 ASP A O 1
ATOM 1426 N N . ASP A 1 186 ? -5.798 -14.948 36.163 1.00 73.19 186 ASP A N 1
ATOM 1427 C CA . ASP A 1 186 ? -5.811 -16.411 36.384 1.00 73.19 186 ASP A CA 1
ATOM 1428 C C . ASP A 1 186 ? -5.229 -17.269 35.239 1.00 73.19 186 ASP A C 1
ATOM 1430 O O . ASP A 1 186 ? -5.638 -18.407 34.990 1.00 73.19 186 ASP A O 1
ATOM 1434 N N . SER A 1 187 ? -4.260 -16.710 34.510 1.00 70.19 187 SER A N 1
ATOM 1435 C CA . SER A 1 187 ? -3.530 -17.395 33.442 1.00 70.19 187 SER A CA 1
ATOM 1436 C C . SER A 1 187 ? -2.107 -17.707 33.898 1.00 70.19 187 SER A C 1
ATOM 1438 O O . SER A 1 187 ? -1.395 -16.814 34.357 1.00 70.19 187 SER A O 1
ATOM 1440 N N . ASP A 1 188 ? -1.700 -18.971 33.765 1.00 64.12 188 ASP A N 1
ATOM 1441 C CA . ASP A 1 188 ? -0.378 -19.433 34.200 1.00 64.12 188 ASP A CA 1
ATOM 1442 C C . ASP A 1 188 ? 0.755 -18.867 33.321 1.00 64.12 188 ASP A C 1
ATOM 1444 O O . ASP A 1 188 ? 0.551 -18.486 32.160 1.00 64.12 188 ASP A O 1
ATOM 1448 N N . ALA A 1 189 ? 1.963 -18.829 33.884 1.00 61.62 189 ALA A N 1
ATOM 1449 C CA . ALA A 1 189 ? 3.172 -18.427 33.189 1.00 61.62 189 ALA A CA 1
ATOM 1450 C C . ALA A 1 189 ? 3.403 -19.320 31.963 1.00 61.62 189 ALA A C 1
ATOM 1452 O O . ALA A 1 189 ? 3.376 -20.550 32.029 1.00 61.62 189 ALA A O 1
ATOM 1453 N N . PHE A 1 190 ? 3.631 -18.681 30.816 1.00 66.75 190 PHE A N 1
ATOM 1454 C CA . PHE A 1 190 ? 3.882 -19.374 29.557 1.00 66.75 190 PHE A CA 1
ATOM 1455 C C . PHE A 1 190 ? 5.024 -20.399 29.722 1.00 66.75 190 PHE A C 1
ATOM 1457 O O . PHE A 1 190 ? 6.048 -20.075 30.332 1.00 66.75 190 PHE A O 1
ATOM 1464 N N . PRO A 1 191 ? 4.906 -21.618 29.163 1.00 61.62 191 PRO A N 1
ATOM 1465 C CA . PRO A 1 191 ? 5.955 -22.626 29.268 1.00 61.62 191 PRO A CA 1
ATOM 1466 C C . PRO A 1 191 ? 7.260 -22.124 28.624 1.00 61.62 191 PRO A C 1
ATOM 1468 O O . PRO A 1 191 ? 7.262 -21.640 27.489 1.00 61.62 191 PRO A O 1
ATOM 1471 N N . GLY A 1 192 ? 8.382 -22.241 29.343 1.00 68.50 192 GLY A N 1
ATOM 1472 C CA . GLY A 1 192 ? 9.721 -21.871 28.861 1.00 68.50 192 GLY A CA 1
ATOM 1473 C C . GLY A 1 19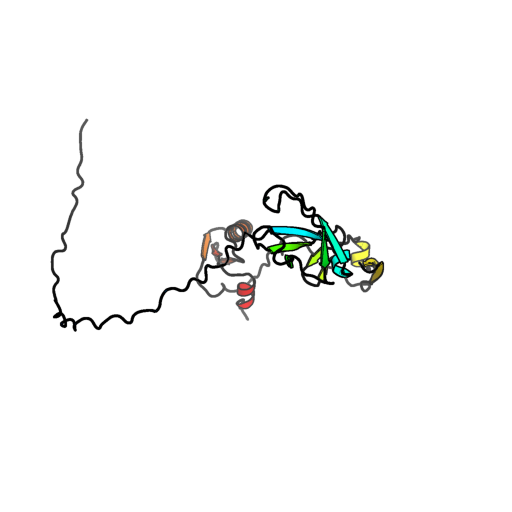2 ? 10.667 -21.403 29.973 1.00 68.50 192 GLY A C 1
ATOM 1474 O O . GLY A 1 192 ? 10.336 -21.511 31.153 1.00 68.50 192 GLY A O 1
ATOM 1475 N N . GLN A 1 193 ? 11.805 -20.806 29.600 1.00 69.38 193 GLN A N 1
ATOM 1476 C CA . GLN A 1 193 ? 12.741 -20.114 30.507 1.00 69.38 193 GLN A CA 1
ATOM 1477 C C . GLN A 1 193 ? 12.439 -18.603 30.576 1.00 69.38 193 GLN A C 1
ATOM 1479 O O . GLN A 1 193 ? 11.996 -18.016 29.584 1.00 69.38 193 GLN A O 1
ATOM 1484 N N . ASP A 1 194 ? 12.616 -17.980 31.745 1.00 76.88 194 ASP A N 1
ATOM 1485 C CA . ASP A 1 194 ? 12.452 -16.533 31.931 1.00 76.88 194 ASP A CA 1
ATOM 1486 C C . ASP A 1 194 ? 13.566 -15.753 31.223 1.00 76.88 194 ASP A C 1
ATOM 1488 O O . ASP A 1 194 ? 14.743 -16.084 31.354 1.00 76.88 194 ASP A O 1
ATOM 1492 N N . ALA A 1 195 ? 13.202 -14.698 30.490 1.00 79.75 195 ALA A N 1
ATOM 1493 C CA . ALA A 1 195 ? 14.167 -13.779 29.878 1.00 79.75 195 ALA A CA 1
ATOM 1494 C C . ALA A 1 195 ? 14.652 -12.711 30.875 1.00 79.75 195 ALA A C 1
ATOM 1496 O O . ALA A 1 195 ? 15.743 -12.166 30.727 1.00 79.75 195 ALA A O 1
ATOM 1497 N N . GLY A 1 196 ? 13.845 -12.420 31.898 1.00 80.38 196 GLY A N 1
ATOM 1498 C CA . GLY A 1 196 ? 14.176 -11.488 32.965 1.00 80.38 196 GLY A CA 1
ATOM 1499 C C . GLY A 1 196 ? 13.084 -11.433 34.029 1.00 80.38 196 GLY A C 1
ATOM 1500 O O . GLY A 1 196 ? 11.942 -11.829 33.791 1.00 80.38 196 GLY A O 1
ATOM 1501 N N . THR A 1 197 ? 13.431 -10.912 35.202 1.00 83.62 197 THR A N 1
ATOM 1502 C CA . THR A 1 197 ? 12.495 -10.695 36.312 1.00 83.62 197 THR A CA 1
ATOM 1503 C C . THR A 1 197 ? 12.686 -9.281 36.849 1.00 83.62 197 THR A C 1
ATOM 1505 O O . THR A 1 197 ? 13.822 -8.857 37.060 1.00 83.62 197 THR A O 1
ATOM 1508 N N . ALA A 1 198 ? 11.597 -8.553 37.093 1.00 84.31 198 ALA A N 1
ATOM 1509 C CA . ALA A 1 198 ? 11.627 -7.249 37.757 1.00 84.31 198 ALA A CA 1
ATOM 1510 C C . ALA A 1 198 ? 10.781 -7.274 39.033 1.00 84.31 198 ALA A C 1
ATOM 1512 O O . ALA A 1 198 ? 9.715 -7.881 39.061 1.00 84.31 198 ALA A O 1
ATOM 1513 N N . LYS A 1 199 ? 11.253 -6.597 40.083 1.00 79.25 199 LYS A N 1
ATOM 1514 C CA . LYS A 1 199 ? 10.495 -6.351 41.318 1.00 79.25 199 LYS A CA 1
ATOM 1515 C C . LYS A 1 199 ? 9.837 -4.975 41.213 1.00 79.25 199 LYS A C 1
ATOM 1517 O O . LYS A 1 199 ? 10.441 -3.983 41.607 1.00 79.25 199 LYS A O 1
ATOM 1522 N N . THR A 1 200 ? 8.659 -4.902 40.613 1.00 73.19 200 THR A N 1
ATOM 1523 C CA . THR A 1 200 ? 7.941 -3.641 40.381 1.00 73.19 200 THR A CA 1
ATOM 1524 C C . THR A 1 200 ? 6.454 -3.935 40.331 1.00 73.19 200 THR A C 1
ATOM 1526 O O . THR A 1 200 ? 6.063 -4.798 39.556 1.00 73.19 200 THR A O 1
ATOM 1529 N N . GLY A 1 201 ? 5.649 -3.193 41.099 1.00 68.94 201 GLY A N 1
ATOM 1530 C CA . GLY A 1 201 ? 4.183 -3.291 41.080 1.00 68.94 201 GLY A CA 1
ATOM 1531 C C . GLY A 1 201 ? 3.503 -2.519 39.945 1.00 68.94 201 GLY A C 1
ATOM 1532 O O . GLY A 1 201 ? 2.325 -2.727 39.659 1.00 68.94 201 GLY A O 1
ATOM 1533 N N . ASP A 1 202 ? 4.241 -1.650 39.256 1.00 84.81 202 ASP A N 1
ATOM 1534 C CA . ASP A 1 202 ? 3.712 -0.820 38.179 1.00 84.81 202 ASP A CA 1
ATOM 1535 C C . ASP A 1 202 ? 3.665 -1.569 36.840 1.00 84.81 202 ASP A C 1
ATOM 1537 O O . ASP A 1 202 ? 4.680 -1.844 36.187 1.00 84.81 202 ASP A O 1
ATOM 1541 N N . ILE A 1 203 ? 2.443 -1.841 36.382 1.00 83.56 203 ILE A N 1
ATOM 1542 C CA . ILE A 1 203 ? 2.156 -2.489 35.094 1.00 83.56 203 ILE A CA 1
ATOM 1543 C C . ILE A 1 203 ? 2.721 -1.656 33.928 1.00 83.56 203 ILE A C 1
ATOM 1545 O O . ILE A 1 203 ? 3.175 -2.212 32.930 1.00 83.56 203 ILE A O 1
ATOM 1549 N N . GLU A 1 204 ? 2.717 -0.325 34.034 1.00 86.25 204 GLU A N 1
ATOM 1550 C CA . GLU A 1 204 ? 3.193 0.580 32.977 1.00 86.25 204 GLU A CA 1
ATOM 1551 C C . GLU A 1 204 ? 4.702 0.484 32.750 1.00 86.25 204 GLU A C 1
ATOM 1553 O O . GLU A 1 204 ? 5.148 0.361 31.608 1.00 86.25 204 GLU A O 1
ATOM 1558 N N . SER A 1 205 ? 5.480 0.424 33.830 1.00 87.75 205 SER A N 1
ATOM 1559 C CA . SER A 1 205 ? 6.924 0.186 33.773 1.00 87.75 205 SER A CA 1
ATOM 1560 C C . SER A 1 205 ? 7.242 -1.151 33.100 1.00 87.75 205 SER A C 1
ATOM 1562 O O . SER A 1 205 ? 8.156 -1.241 32.280 1.00 87.75 205 SER A O 1
ATOM 1564 N N . CYS A 1 206 ? 6.442 -2.187 33.370 1.00 86.81 206 CYS A N 1
ATOM 1565 C CA . CYS A 1 206 ? 6.597 -3.497 32.736 1.00 86.81 206 CYS A CA 1
ATOM 1566 C C . CYS A 1 206 ? 6.280 -3.465 31.231 1.00 86.81 206 CYS A C 1
ATOM 1568 O O . CYS A 1 206 ? 6.983 -4.099 30.438 1.00 86.81 206 CYS A O 1
ATOM 1570 N N . LYS A 1 207 ? 5.272 -2.686 30.810 1.00 87.69 207 LYS A N 1
ATOM 1571 C CA . LYS A 1 207 ? 4.974 -2.461 29.383 1.00 87.69 207 LYS A CA 1
ATOM 1572 C C . LYS A 1 207 ? 6.142 -1.783 28.668 1.00 87.69 207 LYS A C 1
ATOM 1574 O O . LYS A 1 207 ? 6.485 -2.182 27.558 1.00 87.69 207 LYS A O 1
ATOM 1579 N N . GLU A 1 208 ? 6.775 -0.800 29.303 1.00 86.94 208 GLU A N 1
ATOM 1580 C CA . GLU A 1 208 ? 7.916 -0.083 28.726 1.00 86.94 208 GLU A CA 1
ATOM 1581 C C . GLU A 1 208 ? 9.156 -0.977 28.588 1.00 86.94 208 GLU A C 1
ATOM 1583 O O . GLU A 1 208 ? 9.827 -0.965 27.556 1.00 86.94 208 GLU A O 1
ATOM 1588 N N . ILE A 1 209 ? 9.421 -1.829 29.584 1.00 87.25 209 ILE A N 1
ATOM 1589 C CA . ILE A 1 209 ? 10.478 -2.848 29.506 1.00 87.25 209 ILE A CA 1
ATOM 1590 C C . ILE A 1 209 ? 10.218 -3.792 28.325 1.00 87.25 209 ILE A C 1
ATOM 1592 O O . ILE A 1 209 ? 11.124 -4.057 27.534 1.00 87.25 209 ILE A O 1
ATOM 1596 N N . CYS A 1 210 ? 8.974 -4.246 28.147 1.00 85.44 210 CYS A N 1
ATOM 1597 C CA . CYS A 1 210 ? 8.616 -5.089 27.009 1.00 85.44 210 CYS A CA 1
ATOM 1598 C C . CYS A 1 210 ? 8.833 -4.380 25.668 1.00 85.44 210 CYS A C 1
ATOM 1600 O O . CYS A 1 210 ? 9.406 -4.975 24.758 1.00 85.44 210 CYS A O 1
ATOM 1602 N N . ARG A 1 211 ? 8.445 -3.103 25.552 1.00 85.69 211 ARG A N 1
ATOM 1603 C CA . ARG A 1 211 ? 8.675 -2.302 24.338 1.00 85.69 211 ARG A CA 1
ATOM 1604 C C . ARG A 1 211 ? 10.160 -2.152 24.021 1.00 85.69 211 ARG A C 1
ATOM 1606 O O . ARG A 1 211 ? 10.553 -2.328 22.873 1.00 85.69 211 ARG A O 1
ATOM 1613 N N . ARG A 1 212 ? 10.988 -1.885 25.033 1.00 86.50 212 ARG A N 1
ATOM 1614 C CA . ARG A 1 212 ? 12.438 -1.701 24.875 1.00 86.50 212 ARG A CA 1
ATOM 1615 C C . ARG A 1 212 ? 13.152 -2.970 24.422 1.00 86.50 212 ARG A C 1
ATOM 1617 O O . ARG A 1 212 ? 14.077 -2.895 23.620 1.00 86.50 212 ARG A O 1
ATOM 1624 N N . HIS A 1 213 ? 12.735 -4.119 24.945 1.00 83.88 213 HIS A N 1
ATOM 1625 C CA . HIS A 1 213 ? 13.351 -5.408 24.636 1.00 83.88 213 HIS A CA 1
ATOM 1626 C C . HIS A 1 213 ? 12.666 -6.164 23.485 1.00 83.88 213 HIS A C 1
ATOM 1628 O O . HIS A 1 213 ? 13.149 -7.223 23.088 1.00 83.88 213 HIS A O 1
ATOM 1634 N N . GLY A 1 214 ? 11.562 -5.638 22.943 1.00 82.38 214 GLY A N 1
ATOM 1635 C CA . GLY A 1 214 ? 10.780 -6.299 21.895 1.00 82.38 214 GLY A CA 1
ATOM 1636 C C . GLY A 1 214 ? 10.054 -7.559 22.377 1.00 82.38 214 GLY A C 1
ATOM 1637 O O . GLY A 1 214 ? 9.812 -8.472 21.591 1.00 82.38 214 GLY A O 1
ATOM 1638 N N . TRP A 1 215 ? 9.731 -7.646 23.668 1.00 85.75 215 TRP A N 1
ATOM 1639 C CA . TRP A 1 215 ? 8.987 -8.769 24.237 1.00 85.75 215 TRP A CA 1
ATOM 1640 C C . TRP A 1 215 ? 7.484 -8.566 24.061 1.00 85.75 215 TRP A C 1
ATOM 1642 O O . TRP A 1 215 ? 6.969 -7.465 24.250 1.00 85.75 215 TRP A O 1
ATOM 1652 N N . ALA A 1 216 ? 6.759 -9.635 23.727 1.00 79.25 216 ALA A N 1
ATOM 1653 C CA . ALA A 1 216 ? 5.331 -9.532 23.443 1.00 79.25 216 ALA A CA 1
ATOM 1654 C C . ALA A 1 216 ? 4.427 -9.565 24.690 1.00 79.25 216 ALA A C 1
ATOM 1656 O O . ALA A 1 216 ? 3.231 -9.299 24.572 1.00 79.25 216 ALA A O 1
ATOM 1657 N N . GLY A 1 217 ? 4.960 -9.900 25.871 1.00 82.69 217 GLY A N 1
ATOM 1658 C CA . GLY A 1 217 ? 4.176 -9.988 27.103 1.00 82.69 217 GLY A CA 1
ATOM 1659 C C . GLY A 1 217 ? 4.989 -10.347 28.347 1.00 82.69 217 GLY A C 1
ATOM 1660 O O . GLY A 1 217 ? 6.149 -10.754 28.264 1.00 82.69 217 GLY A O 1
ATOM 1661 N N . PHE A 1 218 ? 4.351 -10.194 29.505 1.00 86.19 218 PHE A N 1
ATOM 1662 C CA . PHE A 1 218 ? 4.891 -10.518 30.825 1.00 86.19 218 PHE A CA 1
ATOM 1663 C C . PHE A 1 218 ? 3.775 -11.057 31.727 1.00 86.19 218 PHE A C 1
ATOM 1665 O O . PHE A 1 218 ? 2.597 -10.801 31.472 1.00 86.19 218 PHE A O 1
ATOM 1672 N N . THR A 1 219 ? 4.142 -11.786 32.777 1.00 85.12 219 THR A N 1
ATOM 1673 C CA . THR A 1 219 ? 3.225 -12.213 33.843 1.00 85.12 219 THR A CA 1
ATOM 1674 C C . THR A 1 219 ? 3.597 -11.532 35.149 1.00 85.12 219 THR A C 1
ATOM 1676 O O . THR A 1 219 ? 4.770 -11.261 35.395 1.00 85.12 219 THR A O 1
ATOM 1679 N N . TYR A 1 220 ? 2.606 -11.228 35.980 1.00 85.69 220 TYR A N 1
ATOM 1680 C CA . TYR A 1 220 ? 2.812 -10.584 37.274 1.00 85.69 220 TYR A CA 1
ATOM 1681 C C . TYR A 1 220 ? 2.334 -11.507 38.389 1.00 85.69 220 TYR A C 1
ATOM 1683 O O . TYR A 1 220 ? 1.178 -11.926 38.381 1.00 85.69 220 TYR A O 1
ATOM 1691 N N . TRP A 1 221 ? 3.219 -11.826 39.330 1.00 83.75 221 TRP A N 1
ATOM 1692 C CA . TRP A 1 221 ? 2.925 -12.683 40.474 1.00 83.75 221 TRP A CA 1
ATOM 1693 C C . TRP A 1 221 ? 3.755 -12.246 41.687 1.00 83.75 221 TRP A C 1
ATOM 1695 O O . TRP A 1 221 ? 4.956 -12.028 41.551 1.00 83.75 221 TRP A O 1
ATOM 1705 N N . GLU A 1 222 ? 3.116 -12.095 42.853 1.00 82.62 222 GLU A N 1
ATOM 1706 C CA . GLU A 1 222 ? 3.764 -11.741 44.135 1.00 82.62 222 GLU A CA 1
ATOM 1707 C C . GLU A 1 222 ? 4.801 -10.599 44.032 1.00 82.62 222 GLU A C 1
ATOM 1709 O O . GLU A 1 222 ? 5.978 -10.759 44.369 1.00 82.62 222 GLU A O 1
ATOM 1714 N N . ASP A 1 223 ? 4.377 -9.443 43.509 1.00 83.12 223 ASP A N 1
ATOM 1715 C CA . ASP A 1 223 ? 5.213 -8.243 43.314 1.00 83.12 223 ASP A CA 1
ATOM 1716 C C . ASP A 1 223 ? 6.422 -8.413 42.385 1.00 83.12 223 ASP A C 1
ATOM 1718 O O . ASP A 1 223 ? 7.352 -7.594 42.357 1.00 83.12 223 ASP A O 1
ATOM 1722 N N . LYS A 1 224 ? 6.396 -9.470 41.571 1.00 86.06 224 LYS A N 1
ATOM 1723 C CA . LYS A 1 224 ? 7.403 -9.755 40.557 1.00 86.06 224 LYS A CA 1
ATOM 1724 C C . LYS A 1 224 ? 6.758 -9.876 39.187 1.00 86.06 224 LYS A C 1
ATOM 1726 O O . LYS A 1 224 ? 5.804 -10.621 38.977 1.00 86.06 224 LYS A O 1
ATOM 1731 N N . ALA A 1 225 ? 7.334 -9.163 38.230 1.00 87.25 225 ALA A N 1
ATOM 1732 C CA . ALA A 1 225 ? 7.044 -9.326 36.820 1.00 87.25 225 ALA A CA 1
ATOM 1733 C C . ALA A 1 225 ? 8.059 -10.291 36.198 1.00 87.25 225 ALA A C 1
ATOM 1735 O O . ALA A 1 225 ? 9.270 -10.098 36.325 1.00 87.25 225 ALA A O 1
ATOM 1736 N N . TYR A 1 226 ? 7.561 -11.311 35.508 1.00 85.62 226 TYR A N 1
ATOM 1737 C CA . TYR A 1 226 ? 8.336 -12.303 34.777 1.00 85.62 226 TYR A CA 1
ATOM 1738 C C . TYR A 1 226 ? 8.183 -12.043 33.280 1.00 85.62 226 TYR A C 1
ATOM 1740 O O . TYR A 1 226 ? 7.075 -12.056 32.737 1.00 85.62 226 TYR A O 1
ATOM 1748 N N . PHE A 1 227 ? 9.299 -11.783 32.606 1.00 86.69 227 PHE A N 1
ATOM 1749 C CA . PHE A 1 227 ? 9.325 -11.438 31.189 1.00 86.69 227 PHE A CA 1
ATOM 1750 C C . PHE A 1 227 ? 9.758 -12.625 30.341 1.00 86.69 227 PHE A C 1
ATOM 1752 O O . PHE A 1 227 ? 10.657 -13.382 30.718 1.00 86.69 227 PHE A O 1
ATOM 1759 N N . ARG A 1 228 ? 9.155 -12.761 29.156 1.00 79.38 228 ARG A N 1
ATOM 1760 C CA . ARG A 1 228 ? 9.448 -13.849 28.219 1.00 79.38 228 ARG A CA 1
ATOM 1761 C C . ARG A 1 228 ? 9.776 -13.302 26.835 1.00 79.38 228 ARG A C 1
ATOM 1763 O O . ARG A 1 228 ? 9.036 -12.495 26.280 1.00 79.38 228 ARG A O 1
ATOM 1770 N N . ALA A 1 229 ? 10.867 -13.796 26.255 1.00 80.00 229 ALA A N 1
ATOM 1771 C CA . ALA A 1 229 ? 11.283 -13.484 24.891 1.00 80.00 229 ALA A CA 1
ATOM 1772 C C . ALA A 1 229 ? 10.528 -14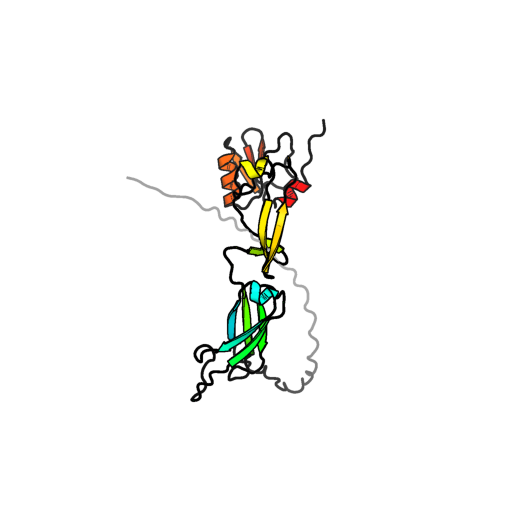.369 23.883 1.00 80.00 229 ALA A C 1
ATOM 1774 O O . ALA A 1 229 ? 11.106 -15.248 23.250 1.00 80.00 229 ALA A O 1
ATOM 1775 N N . GLN A 1 230 ? 9.212 -14.184 23.787 1.00 76.88 230 GLN A N 1
ATOM 1776 C CA . GLN A 1 230 ? 8.356 -14.895 22.835 1.00 76.88 230 GLN A CA 1
ATOM 1777 C C . GLN A 1 230 ? 7.504 -13.910 22.036 1.00 76.88 230 GLN A C 1
ATOM 1779 O O . GLN A 1 230 ? 7.221 -12.801 22.489 1.00 76.88 230 GLN A O 1
ATOM 1784 N N . ASP A 1 231 ? 7.089 -14.343 20.847 1.00 77.12 231 ASP A N 1
ATOM 1785 C CA . ASP A 1 231 ? 6.177 -13.599 19.983 1.00 77.12 231 ASP A CA 1
ATOM 1786 C C . ASP A 1 231 ? 4.731 -13.645 20.512 1.00 77.12 231 ASP A C 1
ATOM 1788 O O . ASP A 1 231 ? 4.310 -14.619 21.146 1.00 77.12 231 ASP A O 1
ATOM 1792 N N . ARG A 1 232 ? 3.932 -12.614 20.199 1.00 75.69 232 ARG A N 1
ATOM 1793 C CA . ARG A 1 232 ? 2.529 -12.482 20.637 1.00 75.69 232 ARG A CA 1
ATOM 1794 C C . ARG A 1 232 ? 1.695 -13.717 20.298 1.00 75.69 232 ARG A C 1
ATOM 1796 O O . ARG A 1 232 ? 0.828 -14.117 21.074 1.00 75.69 232 ARG A O 1
ATOM 1803 N N . SER A 1 233 ? 1.948 -14.320 19.139 1.00 75.38 233 SER A N 1
ATOM 1804 C CA . SER A 1 233 ? 1.232 -15.510 18.682 1.00 75.38 233 SER A CA 1
ATOM 1805 C C . SER A 1 233 ? 1.522 -16.748 19.537 1.00 75.38 233 SER A C 1
ATOM 1807 O O . SER A 1 233 ? 0.626 -17.564 19.755 1.00 75.38 233 SER A O 1
ATOM 1809 N N . MET A 1 234 ? 2.746 -16.884 20.049 1.00 74.06 234 MET A N 1
ATOM 1810 C CA . MET A 1 234 ? 3.172 -18.020 20.868 1.00 74.06 234 MET A CA 1
ATOM 1811 C C . MET A 1 234 ? 2.601 -17.930 22.285 1.00 74.06 234 MET A C 1
ATOM 1813 O O . MET A 1 234 ? 2.091 -18.925 22.804 1.00 74.06 234 MET A O 1
ATOM 1817 N N . LEU A 1 235 ? 2.569 -16.717 22.844 1.00 72.88 235 LEU A N 1
ATOM 1818 C CA . LEU A 1 235 ? 1.929 -16.435 24.129 1.00 72.88 235 LEU A CA 1
ATOM 1819 C C . LEU A 1 235 ? 0.442 -16.821 24.107 1.00 72.88 235 LEU A C 1
ATOM 1821 O O . LEU A 1 235 ? -0.038 -17.550 24.971 1.00 72.88 235 LEU A O 1
ATOM 1825 N N . LEU A 1 236 ? -0.291 -16.405 23.069 1.00 73.75 236 LEU A N 1
ATOM 1826 C CA . LEU A 1 236 ? -1.726 -16.690 22.957 1.00 73.75 236 LEU A CA 1
ATOM 1827 C C . LEU A 1 236 ? -2.043 -18.185 22.782 1.00 73.75 236 LEU A C 1
ATOM 1829 O O . LEU A 1 236 ? -3.091 -18.635 23.242 1.00 73.75 236 LEU A O 1
ATOM 1833 N N . LYS A 1 237 ? -1.156 -18.960 22.144 1.00 72.94 237 LYS A N 1
ATOM 1834 C CA . LYS A 1 237 ? -1.344 -20.405 21.919 1.00 72.94 237 LYS A CA 1
ATOM 1835 C C . LYS A 1 237 ? -1.189 -21.239 23.190 1.00 72.94 237 LYS A C 1
ATOM 1837 O O . LYS A 1 237 ? -1.903 -22.222 23.352 1.00 72.94 237 LYS A O 1
ATOM 1842 N N . HIS A 1 238 ? -0.261 -20.869 24.072 1.00 67.44 238 HIS A N 1
ATOM 1843 C CA . HIS A 1 238 ? 0.045 -21.634 25.287 1.00 67.44 238 HIS A CA 1
ATOM 1844 C C . HIS A 1 238 ? -0.718 -21.172 26.531 1.00 67.44 238 HIS A C 1
ATOM 1846 O O . HIS A 1 238 ? -0.475 -21.689 27.619 1.00 67.44 238 HIS A O 1
ATOM 1852 N N . ARG A 1 239 ? -1.664 -20.241 26.374 1.00 67.00 239 ARG A N 1
ATOM 185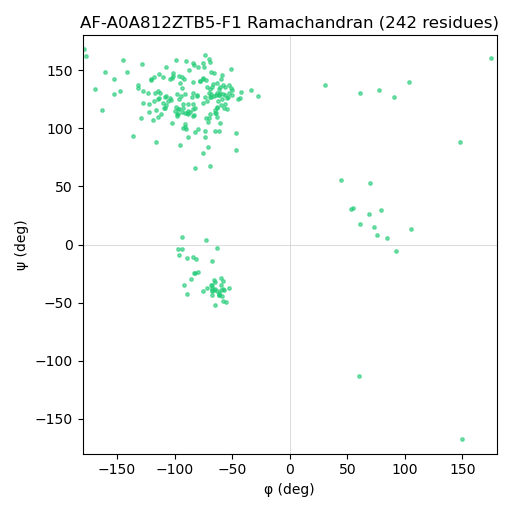3 C CA . ARG A 1 239 ? -2.560 -19.797 27.440 1.00 67.00 239 ARG A CA 1
ATOM 1854 C C . ARG A 1 239 ? -3.406 -20.972 27.947 1.00 67.00 239 ARG A C 1
ATOM 1856 O O . ARG A 1 239 ? -4.439 -21.294 27.360 1.00 67.00 239 ARG A O 1
ATOM 1863 N N . ARG A 1 240 ? -2.987 -21.598 29.047 1.00 59.78 240 ARG A N 1
ATOM 1864 C CA . ARG A 1 240 ? -3.836 -22.502 29.828 1.00 59.78 240 ARG A CA 1
ATOM 1865 C C . ARG A 1 240 ? -4.665 -21.638 30.772 1.00 59.78 240 ARG A C 1
ATOM 1867 O O . ARG A 1 240 ? -4.109 -21.011 31.667 1.00 59.78 240 ARG A O 1
ATOM 1874 N N . ALA A 1 241 ? -5.971 -21.557 30.528 1.00 58.38 241 ALA A N 1
ATOM 1875 C CA . ALA A 1 241 ? -6.884 -21.020 31.529 1.00 58.38 241 ALA A CA 1
ATOM 1876 C C . ALA A 1 241 ? -6.923 -22.010 32.696 1.00 58.38 241 ALA A C 1
ATOM 1878 O O . ALA A 1 241 ? -7.000 -23.219 32.457 1.00 58.38 241 ALA A O 1
ATOM 1879 N N . HIS A 1 242 ? -6.862 -21.517 33.930 1.00 53.38 242 HIS A N 1
ATOM 1880 C CA . HIS A 1 242 ? -7.128 -22.351 35.092 1.00 53.38 242 HIS A CA 1
ATOM 1881 C C . HIS A 1 242 ? -8.605 -22.779 35.015 1.00 53.38 242 HIS A C 1
ATOM 1883 O O . HIS A 1 242 ? -9.500 -21.997 35.322 1.00 53.38 242 HIS A O 1
ATOM 1889 N N . SER A 1 243 ? -8.894 -23.982 34.509 1.00 46.81 243 SER A N 1
ATOM 1890 C CA . SER A 1 243 ? -10.240 -24.546 34.620 1.00 46.81 243 SER A CA 1
ATOM 1891 C C . SER A 1 243 ? -10.460 -24.881 36.091 1.00 46.81 243 SER A C 1
ATOM 1893 O O . SER A 1 243 ? -9.754 -25.742 36.620 1.00 46.81 243 SER A O 1
ATOM 1895 N N . SER A 1 244 ? -11.363 -24.160 36.755 1.00 38.56 244 SER A N 1
ATOM 1896 C CA . SER A 1 244 ? -11.941 -24.609 38.028 1.00 38.56 244 SER A CA 1
ATOM 1897 C C . SER A 1 244 ? -12.744 -25.889 37.836 1.00 38.56 244 SER A C 1
ATOM 1899 O O . SER A 1 244 ? -13.378 -26.024 36.764 1.00 38.56 244 SER A O 1
#

Nearest PDB structures (foldseek):
  3agz-assembly1_A  TM=8.680E-01  e=3.053E-09  Homo sapiens
  7zhs-assembly1_A  TM=8.298E-01  e=1.537E-09  Saccharomyces cerevisiae S288C
  8j07-assembly1_u  TM=8.905E-01  e=5.378E-08  Homo sapiens
  7jtk-assembly1_Z  TM=8.635E-01  e=1.553E-07  Chlamydomonas reinhardtii
  2qld-assembly1_A-2  TM=8.041E-01  e=3.084E-07  Homo sapiens

Mean predicted aligned error: 18.0 Å

Secondary structure (DSSP, 8-state):
------PPP------------PPPPPPPPPPPPP-------------PPPEEEEEEEEHHHHHH-EEEEEE--TTTSPPPSS----PEEEEEEPTTPPTT-EEEEEEEETTTEEEEEEEEEE--SS-EEETTEEE------HHHHHH--EEEEE-TTS-EEEEEPPTT--------SS-PPPP-SSBPPPSS--SEEE----HHHHHHHHHHHT--EEEEETTEEEEE---HHHHHHS--B---

Radius of gyration: 34.98 Å; Cα contacts (8 Å, |Δi|>4): 296; chains: 1; bounding box: 85×57×86 Å

InterPro domains:
  IPR002939 Chaperone DnaJ, C-terminal [PF01556] (52-162)
  IPR008971 HSP40/DnaJ peptide-binding [SSF49493] (47-134)
  IPR008971 HSP40/DnaJ peptide-binding [SSF49493] (128-168)
  IPR051339 DnaJ homolog subfamily B [PTHR24078] (46-165)

Sequence (244 aa):
MECGRGIPAARVKADFVPPCTAPTPTAPSPMPSPQIPSLEMMRPDAQSADVVVPLPVSLDQIYRGATRRVRVQAGQLKRVAKKLWQDVFDVKIPCGAPDGHRVTFKDKVCGGGDVVFVLQEMEQKTWHRQGCNLFIQQSISLREALLGCELVIEHLDGRRLLVRSKPGAILAPKCNGEAPWSRFDDSDAFPGQDAGTAKTGDIESCKEICRRHGWAGFTYWEDKAYFRAQDRSMLLKHRRAHSS

Foldseek 3Di:
DDDDDDDDDDDDDDDDDDDDDDDDDDDDDDDDDDPPPDDPDPPPQPAPEEQEAEDEDEPLCLQVWDFDWDFDFVVSQPDDDDDRPRDIDGHTRHRLDDAQDWDWDFQPHPRGYIYIYTYHYDDDQAWDDDRNDIDGDDDDDQCCQQQWHWDFDQDSVRDTDTDIDDGRNRDDDDPPPDDDDDDDPQWDDFPDDFPDKDQAPDPVVVVVVCVVVVFLDWDDDPSMITTDRDDVVSVVVRTDHPDD

Solvent-accessible surface area (backbone atoms only — not comparable to full-atom values): 16092 Å² total; per-residue (Å²): 139,77,88,77,90,82,87,82,84,85,82,80,81,86,77,88,83,87,89,84,86,75,86,81,81,82,80,78,81,86,75,84,76,80,81,74,78,75,89,76,76,76,66,76,73,77,58,36,80,67,40,77,42,82,39,82,39,48,63,60,44,30,60,72,35,40,75,46,77,43,73,54,59,67,82,72,50,70,80,69,90,91,68,89,69,72,52,71,43,80,45,76,44,57,58,68,58,57,76,62,43,72,51,75,42,78,64,71,32,85,60,57,8,36,36,32,37,30,35,36,72,45,87,46,99,66,50,47,75,57,94,93,45,79,42,68,88,78,92,76,54,71,67,32,35,49,58,28,38,81,43,81,43,78,43,88,88,71,47,76,44,79,49,71,51,56,72,69,51,62,63,75,83,78,70,91,56,78,80,75,86,80,84,75,79,74,55,62,79,67,88,79,76,77,69,46,76,44,84,51,82,53,68,65,63,53,52,50,53,25,64,76,71,69,28,56,55,69,47,78,56,95,60,29,31,42,31,38,86,46,55,57,70,56,57,66,71,58,61,50,68,69,79,128

Organism: NCBI:txid1628268

pLDDT: mean 74.2, std 16.89, range [31.2, 94.25]